Protein AF-0000000082219928 (afdb_homodimer)

InterPro domains:
  IPR004360 Glyoxalase/fosfomycin resistance/dioxygenase domain [PF00903] (39-156)
  IPR037523 Vicinal oxygen chelate (VOC), core domain [PS51819] (38-159)

pLDDT: mean 84.13, std 24.2, range [25.59, 98.88]

Sequence (338 aa):
MTTNILGSWGHMKDAILSGSRRFVQAKNKRPNPLNIVSLNHVSLNCHSVEESKSFYEKVLGFIPVHRPGSLTSEGAWLSGFGIGIHLLCSSEDECARKTTIDPKDKHISFQCNNMIQMEKTLKKMDVSYLKTSIADGEIQVDQVFFHDPDGFMIEICSCGKLPVIPLVGMTTNILGSWGHMKDAILSGSRRFVQAKNKRPNPLNIVSLNHVSLNCHSVEESKSFYEKVLGFIPVHRPGSLTSEGAWLSGFGIGIHLLCSSEDECARKTTIDPKDKHISFQCNNMIQMEKTLKKMDVSYLKTSIADGEIQVDQVFFHDPDGFMIEICSCGKLPVIPLVG

Structure (mmCIF, N/CA/C/O backbone):
data_AF-0000000082219928-model_v1
#
loop_
_entity.id
_entity.type
_entity.pdbx_description
1 polymer 'Vicinal oxygen chelate (VOC) domain'
#
loop_
_atom_site.group_PDB
_atom_site.id
_atom_site.type_symbol
_atom_site.label_atom_id
_atom_site.label_alt_id
_atom_site.label_comp_id
_atom_site.label_asym_id
_atom_site.label_entity_id
_atom_site.label_seq_id
_atom_site.pdbx_PDB_ins_code
_atom_site.Cartn_x
_atom_site.Cartn_y
_atom_site.Cartn_z
_atom_site.occupancy
_atom_site.B_iso_or_equiv
_atom_site.auth_seq_id
_atom_site.auth_comp_id
_atom_site.auth_asym_id
_atom_site.auth_atom_id
_atom_site.pdbx_PDB_model_num
ATOM 1 N N . MET A 1 1 ? 1.708 12.93 59.469 1 28.94 1 MET A N 1
ATOM 2 C CA . MET A 1 1 ? 0.63 12.375 58.656 1 28.94 1 MET A CA 1
ATOM 3 C C . MET A 1 1 ? 1.052 12.258 57.188 1 28.94 1 MET A C 1
ATOM 5 O O . MET A 1 1 ? 1.067 13.258 56.469 1 28.94 1 MET A O 1
ATOM 9 N N . THR A 1 2 ? 2.061 11.391 56.812 1 31.97 2 THR A N 1
ATOM 10 C CA . THR A 1 2 ? 2.834 11.156 55.594 1 31.97 2 THR A CA 1
ATOM 11 C C . THR A 1 2 ? 1.979 10.461 54.531 1 31.97 2 THR A C 1
ATOM 13 O O . THR A 1 2 ? 1.567 9.312 54.719 1 31.97 2 THR A O 1
ATOM 16 N N . THR A 1 3 ? 1.082 11.258 53.812 1 31.75 3 THR A N 1
ATOM 17 C CA . THR A 1 3 ? 0.141 10.805 52.781 1 31.75 3 THR A CA 1
ATOM 18 C C . THR A 1 3 ? 0.875 10.117 51.656 1 31.75 3 THR A C 1
ATOM 20 O O . THR A 1 3 ? 1.888 10.617 51.156 1 31.75 3 THR A O 1
ATOM 23 N N . ASN A 1 4 ? 0.772 8.781 51.531 1 29.84 4 ASN A N 1
ATOM 24 C CA . ASN A 1 4 ? 1.272 7.773 50.625 1 29.84 4 ASN A CA 1
ATOM 25 C C . ASN A 1 4 ? 0.822 8.055 49.188 1 29.84 4 ASN A C 1
ATOM 27 O O . ASN A 1 4 ? -0.361 7.926 48.875 1 29.84 4 ASN A O 1
ATOM 31 N N . ILE A 1 5 ? 1.416 8.977 48.406 1 29.45 5 ILE A N 1
ATOM 32 C CA . ILE A 1 5 ? 1.191 9.391 47.031 1 29.45 5 ILE A CA 1
ATOM 33 C C . ILE A 1 5 ? 1.487 8.227 46.094 1 29.45 5 ILE A C 1
ATOM 35 O O . ILE A 1 5 ? 1.464 8.383 44.875 1 29.45 5 ILE A O 1
ATOM 39 N N . LEU A 1 6 ? 1.814 6.984 46.656 1 31.05 6 LEU A N 1
ATOM 40 C CA . LEU A 1 6 ? 2.32 5.988 45.719 1 31.05 6 LEU A CA 1
ATOM 41 C C . LEU A 1 6 ? 1.203 5.477 44.812 1 31.05 6 LEU A C 1
ATOM 43 O O . LEU A 1 6 ? 1.43 4.602 43.969 1 31.05 6 LEU A O 1
ATOM 47 N N . GLY A 1 7 ? -0.091 5.812 45.062 1 29.19 7 GLY A N 1
ATOM 48 C CA . GLY A 1 7 ? -1.119 5.027 44.375 1 29.19 7 GLY A CA 1
ATOM 49 C C . GLY A 1 7 ? -1.219 5.309 42.906 1 29.19 7 GLY A C 1
ATOM 50 O O . GLY A 1 7 ? -1.939 4.613 42.188 1 29.19 7 GLY A O 1
ATOM 51 N N . SER A 1 8 ? -0.808 6.488 42.312 1 29.3 8 SER A N 1
ATOM 52 C CA . SER A 1 8 ? -1.395 6.902 41.031 1 29.3 8 SER A CA 1
ATOM 53 C C . SER A 1 8 ? -0.639 6.297 39.844 1 29.3 8 SER A C 1
ATOM 55 O O . SER A 1 8 ? -0.932 6.609 38.688 1 29.3 8 SER A O 1
ATOM 57 N N . TRP A 1 9 ? 0.47 5.504 40.094 1 29.73 9 TRP A N 1
ATOM 58 C CA . TRP A 1 9 ? 1.248 5.184 38.906 1 29.73 9 TRP A CA 1
ATOM 59 C C . TRP A 1 9 ? 0.587 4.062 38.094 1 29.73 9 TRP A C 1
ATOM 61 O O . TRP A 1 9 ? 1.071 3.684 37.031 1 29.73 9 TRP A O 1
ATOM 71 N N . GLY A 1 10 ? -0.357 3.287 38.719 1 30.19 10 GLY A N 1
ATOM 72 C CA . GLY A 1 10 ? -0.821 2.072 38.062 1 30.19 10 GLY A CA 1
ATOM 73 C C . GLY A 1 10 ? -1.573 2.34 36.781 1 30.19 10 GLY A C 1
ATOM 74 O O . GLY A 1 10 ? -1.684 1.459 35.906 1 30.19 10 GLY A O 1
ATOM 75 N N . HIS A 1 11 ? -2.309 3.453 36.594 1 31.88 11 HIS A N 1
ATOM 76 C CA . HIS A 1 11 ? -3.303 3.535 35.531 1 31.88 11 HIS A CA 1
ATOM 77 C C . HIS A 1 11 ? -2.652 3.879 34.188 1 31.88 11 HIS A C 1
ATOM 79 O O . HIS A 1 11 ? -3.311 3.846 33.156 1 31.88 11 HIS A O 1
ATOM 85 N N . MET A 1 12 ? -1.355 4.254 34.156 1 25.59 12 MET A N 1
ATOM 86 C CA . MET A 1 12 ? -0.902 4.73 32.844 1 25.59 12 MET A CA 1
ATOM 87 C C . MET A 1 12 ? -0.526 3.566 31.953 1 25.59 12 MET A C 1
ATOM 89 O O . MET A 1 12 ? -0.119 3.773 30.797 1 25.59 12 MET A O 1
ATOM 93 N N . LYS A 1 13 ? -0.274 2.365 32.469 1 29.8 13 LYS A N 1
ATOM 94 C CA . LYS A 1 13 ? 0.171 1.346 31.531 1 29.8 13 LYS A CA 1
ATOM 95 C C . LYS A 1 13 ? -0.913 1.042 30.5 1 29.8 13 LYS A C 1
ATOM 97 O O . LYS A 1 13 ? -0.622 0.53 29.406 1 29.8 13 LYS A O 1
ATOM 102 N N . ASP A 1 14 ? -2.17 1.042 30.906 1 29.19 14 ASP A N 1
ATOM 103 C CA . ASP A 1 14 ? -3.191 0.53 30 1 29.19 14 ASP A CA 1
ATOM 104 C C . ASP A 1 14 ? -3.438 1.501 28.844 1 29.19 14 ASP A C 1
ATOM 106 O O . ASP A 1 14 ? -4.098 1.153 27.875 1 29.19 14 ASP A O 1
ATOM 110 N N . ALA A 1 15 ? -3.039 2.83 28.969 1 29.59 15 ALA A N 1
ATOM 111 C CA . ALA A 1 15 ? -3.414 3.752 27.906 1 29.59 15 ALA A CA 1
ATOM 112 C C . ALA A 1 15 ? -2.535 3.547 26.672 1 29.59 15 ALA A C 1
ATOM 114 O O . ALA A 1 15 ? -2.895 3.965 25.562 1 29.59 15 ALA A O 1
ATOM 115 N N . ILE A 1 16 ? -1.345 3.066 26.828 1 33.03 16 ILE A N 1
ATOM 116 C CA . ILE A 1 16 ? -0.47 3.141 25.672 1 33.03 16 ILE A CA 1
ATOM 117 C C . ILE A 1 16 ? -0.945 2.152 24.609 1 33.03 16 ILE A C 1
ATOM 119 O O . ILE A 1 16 ? -0.811 2.41 23.406 1 33.03 16 ILE A O 1
ATOM 123 N N . LEU A 1 17 ? -1.444 0.993 24.969 1 32.66 17 LEU A N 1
ATOM 124 C CA . LEU A 1 17 ? -1.805 0.006 23.953 1 32.66 17 LEU A CA 1
ATOM 125 C C . LEU A 1 17 ? -3.098 0.4 23.25 1 32.66 17 LEU A C 1
ATOM 127 O O . LEU A 1 17 ? -3.688 -0.408 22.516 1 32.66 17 LEU A O 1
ATOM 131 N N . SER A 1 18 ? -3.723 1.505 23.656 1 32.62 18 SER A N 1
ATOM 132 C CA . SER A 1 18 ? -5.09 1.775 23.219 1 32.62 18 SER A CA 1
ATOM 133 C C . SER A 1 18 ? -5.141 2.135 21.734 1 32.62 18 SER A C 1
ATOM 135 O O . SER A 1 18 ? -6.223 2.324 21.172 1 32.62 18 SER A O 1
ATOM 137 N N . GLY A 1 19 ? -4.055 2.537 21.203 1 35.31 19 GLY A N 1
ATOM 138 C CA . GLY A 1 19 ? -4.25 3.033 19.844 1 35.31 19 GLY A CA 1
ATOM 139 C C . GLY A 1 19 ? -4.574 1.937 18.844 1 35.31 19 GLY A C 1
ATOM 140 O O . GLY A 1 19 ? -4.406 2.119 17.641 1 35.31 19 GLY A O 1
ATOM 141 N N . SER A 1 20 ? -4.574 0.729 19.25 1 35.38 20 SER A N 1
ATOM 142 C CA . SER A 1 20 ? -4.898 -0.312 18.281 1 35.38 20 SER A CA 1
ATOM 143 C C . SER A 1 20 ? -6.273 -0.086 17.656 1 35.38 20 SER A C 1
ATOM 145 O O . SER A 1 20 ? -7.199 0.366 18.344 1 35.38 20 SER A O 1
ATOM 147 N N . ARG A 1 21 ? -6.336 0.219 16.391 1 37.25 21 ARG A N 1
ATOM 148 C CA . ARG A 1 21 ? -7.633 0.182 15.711 1 37.25 21 ARG A CA 1
ATOM 149 C C . ARG A 1 21 ? -8.484 -0.969 16.234 1 37.25 21 ARG A C 1
ATOM 151 O O . ARG A 1 21 ? -8.086 -2.131 16.156 1 37.25 21 ARG A O 1
ATOM 158 N N . ARG A 1 22 ? -9.281 -0.677 17.297 1 38.53 22 ARG A N 1
ATOM 159 C CA . ARG A 1 22 ? -10.25 -1.66 17.781 1 38.53 22 ARG A CA 1
ATOM 160 C C . ARG A 1 22 ? -11.133 -2.152 16.641 1 38.53 22 ARG A C 1
ATOM 162 O O . ARG A 1 22 ? -11.961 -1.399 16.125 1 38.53 22 ARG A O 1
ATOM 169 N N . PHE A 1 23 ? -10.523 -3.141 15.891 1 39.19 23 PHE A N 1
ATOM 170 C CA . PHE A 1 23 ? -11.414 -3.828 14.961 1 39.19 23 PHE A CA 1
ATOM 171 C C . PHE A 1 23 ? -12.57 -4.488 15.695 1 39.19 23 PHE A C 1
ATOM 173 O O . PHE A 1 23 ? -12.359 -5.184 16.688 1 39.19 23 PHE A O 1
ATOM 180 N N . VAL A 1 24 ? -13.609 -3.926 15.797 1 38.91 24 VAL A N 1
ATOM 181 C CA . VAL A 1 24 ? -14.758 -4.695 16.266 1 38.91 24 VAL A CA 1
ATOM 182 C C . VAL A 1 24 ? -14.836 -6.02 15.508 1 38.91 24 VAL A C 1
ATOM 184 O O . VAL A 1 24 ? -14.945 -6.039 14.281 1 38.91 24 VAL A O 1
ATOM 187 N N . GLN A 1 25 ? -14.172 -6.996 16.094 1 39.69 25 GLN A N 1
ATOM 188 C CA . GLN A 1 25 ? -14.242 -8.328 15.508 1 39.69 25 GLN A CA 1
ATOM 189 C C . GLN A 1 25 ? -15.688 -8.758 15.273 1 39.69 25 GLN A C 1
ATOM 191 O O . GLN A 1 25 ? -16.453 -8.945 16.219 1 39.69 25 GLN A O 1
ATOM 196 N N . ALA A 1 26 ? -16.406 -8.422 14.391 1 40.22 26 ALA A N 1
ATOM 197 C CA . ALA A 1 26 ? -17.656 -9.117 14.125 1 40.22 26 ALA A CA 1
ATOM 198 C C . ALA A 1 26 ? -17.469 -10.625 14.141 1 40.22 26 ALA A C 1
ATOM 200 O O . ALA A 1 26 ? -16.469 -11.133 13.617 1 40.22 26 ALA A O 1
ATOM 201 N N . LYS A 1 27 ? -18.109 -11.359 14.984 1 42.56 27 LYS A N 1
ATOM 202 C CA . LYS A 1 27 ? -18.188 -12.805 15.148 1 42.56 27 LYS A CA 1
ATOM 203 C C . LYS A 1 27 ? -18.25 -13.508 13.797 1 42.56 27 LYS A C 1
ATOM 205 O O . LYS A 1 27 ? -18.234 -14.742 13.727 1 42.56 27 LYS A O 1
ATOM 210 N N . ASN A 1 28 ? -18.938 -13.055 12.734 1 47.88 28 ASN A N 1
ATOM 211 C CA . ASN A 1 28 ? -19.156 -13.828 11.516 1 47.88 28 ASN A CA 1
ATOM 212 C C . ASN A 1 28 ? -17.938 -13.82 10.617 1 47.88 28 ASN A C 1
ATOM 214 O O . ASN A 1 28 ? -17.312 -12.773 10.43 1 47.88 28 ASN A O 1
ATOM 218 N N . LYS A 1 29 ? -17.297 -14.961 10.32 1 59.91 29 LYS A N 1
ATOM 219 C CA . LYS A 1 29 ? -16.109 -15.234 9.523 1 59.91 29 LYS A CA 1
ATOM 220 C C . LYS A 1 29 ? -16.125 -14.414 8.234 1 59.91 29 LYS A C 1
ATOM 222 O O . LYS A 1 29 ? -17 -14.586 7.391 1 59.91 29 LYS A O 1
ATOM 227 N N . ARG A 1 30 ? -15.5 -13.266 8.062 1 76.88 30 ARG A N 1
ATOM 228 C CA . ARG A 1 30 ? -15.375 -12.445 6.867 1 76.88 30 ARG A CA 1
ATOM 229 C C . ARG A 1 30 ? -14.859 -13.258 5.684 1 76.88 30 ARG A C 1
ATOM 231 O O . ARG A 1 30 ? -13.938 -14.055 5.836 1 76.88 30 ARG A O 1
ATOM 238 N N . PRO A 1 31 ? -15.711 -13.133 4.566 1 88.25 31 PRO A N 1
ATOM 239 C CA . PRO A 1 31 ? -15.203 -13.875 3.412 1 88.25 31 PRO A CA 1
ATOM 240 C C . PRO A 1 31 ? -13.758 -13.516 3.07 1 88.25 31 PRO A C 1
ATOM 242 O O . PRO A 1 31 ? -13.359 -12.352 3.193 1 88.25 31 PRO A O 1
ATOM 245 N N . ASN A 1 32 ? -13 -14.508 2.871 1 95.5 32 ASN A N 1
ATOM 246 C CA . ASN A 1 32 ? -11.617 -14.414 2.414 1 95.5 32 ASN A CA 1
ATOM 247 C C . ASN A 1 32 ? -11.336 -15.375 1.266 1 95.5 32 ASN A C 1
ATOM 249 O O . ASN A 1 32 ? -10.656 -16.391 1.449 1 95.5 32 ASN A O 1
ATOM 253 N N . PRO A 1 33 ? -11.875 -14.969 0.095 1 95.81 33 PRO A N 1
ATOM 254 C CA . PRO A 1 33 ? -11.891 -15.93 -1.013 1 95.81 33 PRO A CA 1
ATOM 255 C C . PRO A 1 33 ? -10.484 -16.391 -1.406 1 95.81 33 PRO A C 1
ATOM 257 O O . PRO A 1 33 ? -10.297 -17.547 -1.789 1 95.81 33 PRO A O 1
ATOM 260 N N . LEU A 1 34 ? -9.5 -15.555 -1.312 1 97.81 34 LEU A N 1
ATOM 261 C CA . LEU A 1 34 ? -8.18 -15.875 -1.836 1 97.81 34 LEU A CA 1
ATOM 262 C C . LEU A 1 34 ? -7.23 -16.266 -0.71 1 97.81 34 LEU A C 1
ATOM 264 O O . LEU A 1 34 ? -6.023 -16.391 -0.925 1 97.81 34 LEU A O 1
ATOM 268 N N . ASN A 1 35 ? -7.703 -16.438 0.472 1 96.62 35 ASN A N 1
ATOM 269 C CA . ASN A 1 35 ? -6.902 -16.859 1.619 1 96.62 35 ASN A CA 1
ATOM 270 C C . ASN A 1 35 ? -5.742 -15.898 1.865 1 96.62 35 ASN A C 1
ATOM 272 O O . ASN A 1 35 ? -4.605 -16.328 2.064 1 96.62 35 ASN A O 1
ATOM 276 N N . ILE A 1 36 ? -6.082 -14.617 1.825 1 97.62 36 ILE A N 1
ATOM 277 C CA . ILE A 1 36 ? -5.09 -13.578 2.064 1 97.62 36 ILE A CA 1
ATOM 278 C C . ILE A 1 36 ? -4.773 -13.5 3.557 1 97.62 36 ILE A C 1
ATOM 280 O O . ILE A 1 36 ? -5.676 -13.539 4.395 1 97.62 36 ILE A O 1
ATOM 284 N N . VAL A 1 37 ? -3.482 -13.43 3.867 1 96.88 37 VAL A N 1
ATOM 285 C CA . VAL A 1 37 ? -3.047 -13.352 5.258 1 96.88 37 VAL A CA 1
ATOM 286 C C . VAL A 1 37 ? -2.871 -11.891 5.664 1 96.88 37 VAL A C 1
ATOM 288 O O . VAL A 1 37 ? -3.432 -11.445 6.668 1 96.88 37 VAL A O 1
ATOM 291 N N . SER A 1 38 ? -2.094 -11.109 4.914 1 96.81 38 SER A N 1
ATOM 292 C CA . SER A 1 38 ? -1.791 -9.719 5.215 1 96.81 38 SER A CA 1
ATOM 293 C C . SER A 1 38 ? -1.165 -9.016 4.012 1 96.81 38 SER A C 1
ATOM 295 O O . SER A 1 38 ? -0.753 -9.672 3.051 1 96.81 38 SER A O 1
ATOM 297 N N . LEU A 1 39 ? -1.173 -7.715 4.098 1 97.56 39 LEU A N 1
ATOM 298 C CA . LEU A 1 39 ? -0.378 -6.941 3.148 1 97.56 39 LEU A CA 1
ATOM 299 C C . LEU A 1 39 ? 1.108 -7.234 3.318 1 97.56 39 LEU A C 1
ATOM 301 O O . LEU A 1 39 ? 1.604 -7.316 4.445 1 97.56 39 LEU A O 1
ATOM 305 N N . ASN A 1 40 ? 1.773 -7.414 2.236 1 98 40 ASN A N 1
ATOM 306 C CA . ASN A 1 40 ? 3.209 -7.66 2.322 1 98 40 ASN A CA 1
ATOM 307 C C . ASN A 1 40 ? 4.012 -6.434 1.891 1 98 40 ASN A C 1
ATOM 309 O O . ASN A 1 40 ? 4.891 -5.973 2.623 1 98 40 ASN A O 1
ATOM 313 N N . HIS A 1 41 ? 3.77 -5.949 0.655 1 98.56 41 HIS A N 1
ATOM 314 C CA . HIS A 1 41 ? 4.551 -4.805 0.203 1 98.56 41 HIS A CA 1
ATOM 315 C C . HIS A 1 41 ? 3.793 -4.004 -0.852 1 98.56 41 HIS A C 1
ATOM 317 O O . HIS A 1 41 ? 2.793 -4.477 -1.396 1 98.56 41 HIS A O 1
ATOM 323 N N . VAL A 1 42 ? 4.242 -2.785 -1.028 1 98.56 42 VAL A N 1
ATOM 324 C CA . VAL A 1 42 ? 3.891 -1.942 -2.166 1 98.56 42 VAL A CA 1
ATOM 325 C C . VAL A 1 42 ? 5.098 -1.786 -3.088 1 98.56 42 VAL A C 1
ATOM 327 O O . VAL A 1 42 ? 6.203 -1.491 -2.627 1 98.56 42 VAL A O 1
ATOM 330 N N . SER A 1 43 ? 4.84 -2.02 -4.367 1 98.19 43 SER A N 1
ATOM 331 C CA . SER A 1 43 ? 5.891 -1.85 -5.367 1 98.19 43 SER A CA 1
ATOM 332 C C . SER A 1 43 ? 5.707 -0.552 -6.148 1 98.19 43 SER A C 1
ATOM 334 O O . SER A 1 43 ? 4.609 -0.263 -6.633 1 98.19 43 SER A O 1
ATOM 336 N N . LEU A 1 44 ? 6.777 0.18 -6.25 1 97.12 44 LEU A N 1
ATOM 337 C CA . LEU A 1 44 ? 6.781 1.462 -6.945 1 97.12 44 LEU A CA 1
ATOM 338 C C . LEU A 1 44 ? 7.879 1.502 -8 1 97.12 44 LEU A C 1
ATOM 340 O O . LEU A 1 44 ? 8.953 0.93 -7.812 1 97.12 44 LEU A O 1
ATOM 344 N N . ASN A 1 45 ? 7.559 2.199 -9.047 1 95.69 45 ASN A N 1
ATOM 345 C CA . ASN A 1 45 ? 8.594 2.457 -10.039 1 95.69 45 ASN A CA 1
ATOM 346 C C . ASN A 1 45 ? 9.328 3.766 -9.758 1 95.69 45 ASN A C 1
ATOM 348 O O . ASN A 1 45 ? 8.727 4.727 -9.281 1 95.69 45 ASN A O 1
ATOM 352 N N . CYS A 1 46 ? 10.57 3.762 -10.055 1 95.56 46 CYS A N 1
ATOM 353 C CA . CYS A 1 46 ? 11.359 4.969 -9.852 1 95.56 46 CYS A CA 1
ATOM 354 C C . CYS A 1 46 ? 12.391 5.137 -10.961 1 95.56 46 CYS A C 1
ATOM 356 O O . CYS A 1 46 ? 12.75 4.168 -11.633 1 95.56 46 CYS A O 1
ATOM 358 N N . HIS A 1 47 ? 12.82 6.363 -11.109 1 94.38 47 HIS A N 1
ATOM 359 C CA . HIS A 1 47 ? 13.844 6.672 -12.102 1 94.38 47 HIS A CA 1
ATOM 360 C C . HIS A 1 47 ? 15.242 6.414 -11.547 1 94.38 47 HIS A C 1
ATOM 362 O O . HIS A 1 47 ? 16.094 5.883 -12.25 1 94.38 47 HIS A O 1
ATOM 368 N N . SER A 1 48 ? 15.484 6.828 -10.414 1 95.69 48 SER A N 1
ATOM 369 C CA . SER A 1 48 ? 16.734 6.598 -9.703 1 95.69 48 SER A CA 1
ATOM 370 C C . SER A 1 48 ? 16.5 5.82 -8.406 1 95.69 48 SER A C 1
ATOM 372 O O . SER A 1 48 ? 15.938 6.352 -7.453 1 95.69 48 SER A O 1
ATOM 374 N N . VAL A 1 49 ? 17 4.594 -8.391 1 97.38 49 VAL A N 1
ATOM 375 C CA . VAL A 1 49 ? 16.844 3.744 -7.219 1 97.38 49 VAL A CA 1
ATOM 376 C C . VAL A 1 49 ? 17.531 4.387 -6.02 1 97.38 49 VAL A C 1
ATOM 378 O O . VAL A 1 49 ? 16.984 4.41 -4.918 1 97.38 49 VAL A O 1
ATOM 381 N N . GLU A 1 50 ? 18.688 4.918 -6.242 1 97.75 50 GLU A N 1
ATOM 382 C CA . GLU A 1 50 ? 19.438 5.535 -5.156 1 97.75 50 GLU A CA 1
ATOM 383 C C . GLU A 1 50 ? 18.688 6.715 -4.555 1 97.75 50 GLU A C 1
ATOM 385 O O . GLU A 1 50 ? 18.578 6.832 -3.33 1 97.75 50 GLU A O 1
ATOM 390 N N . GLU A 1 51 ? 18.156 7.594 -5.375 1 97.38 51 GLU A N 1
ATOM 391 C CA . GLU A 1 51 ? 17.422 8.758 -4.898 1 97.38 51 GLU A CA 1
ATOM 392 C C . GLU A 1 51 ? 16.172 8.344 -4.125 1 97.38 51 GLU A C 1
ATOM 394 O O . GLU A 1 51 ? 15.914 8.867 -3.043 1 97.38 51 GLU A O 1
ATOM 399 N N . SER A 1 52 ? 15.461 7.434 -4.688 1 98.06 52 SER A N 1
ATOM 400 C CA . SER A 1 52 ? 14.242 6.98 -4.027 1 98.06 52 SER A CA 1
ATOM 401 C C . SER A 1 52 ? 14.555 6.23 -2.738 1 98.06 52 SER A C 1
ATOM 403 O O . SER A 1 52 ? 13.898 6.438 -1.716 1 98.06 52 SER A O 1
ATOM 405 N N . LYS A 1 53 ? 15.516 5.371 -2.834 1 98.38 53 LYS A N 1
ATOM 406 C CA . LYS A 1 53 ? 15.938 4.664 -1.63 1 98.38 53 LYS A CA 1
ATOM 407 C C . LYS A 1 53 ? 16.297 5.645 -0.516 1 98.38 53 LYS A C 1
ATOM 409 O O . LYS A 1 53 ? 15.891 5.465 0.631 1 98.38 53 LYS A O 1
ATOM 414 N N . SER A 1 54 ? 17.078 6.641 -0.837 1 98.12 54 SER A N 1
ATOM 415 C CA . SER A 1 54 ? 17.484 7.648 0.134 1 98.12 54 SER A CA 1
ATOM 416 C C . SER A 1 54 ? 16.266 8.352 0.741 1 98.12 54 SER A C 1
ATOM 418 O O . SER A 1 54 ? 16.219 8.57 1.953 1 98.12 54 SER A O 1
ATOM 420 N N . PHE A 1 55 ? 15.344 8.664 -0.033 1 98.44 55 PHE A N 1
ATOM 421 C CA . PHE A 1 55 ? 14.133 9.328 0.435 1 98.44 55 PHE A CA 1
ATOM 422 C C . PHE A 1 55 ? 13.375 8.445 1.421 1 98.44 55 PHE A C 1
ATOM 424 O O . PHE A 1 55 ? 13.039 8.883 2.523 1 98.44 55 PHE A O 1
ATOM 431 N N . TYR A 1 56 ? 13.102 7.281 1.05 1 98.5 56 TYR A N 1
ATOM 432 C CA . TYR A 1 56 ? 12.305 6.395 1.888 1 98.5 56 TYR A CA 1
ATOM 433 C C . TYR A 1 56 ? 13.047 6.039 3.17 1 98.5 56 TYR A C 1
ATOM 435 O O . TYR A 1 56 ? 12.43 5.812 4.211 1 98.5 56 TYR A O 1
ATOM 443 N N . GLU A 1 57 ? 14.344 6.02 3.078 1 97.69 57 GLU A N 1
ATOM 444 C CA . GLU A 1 57 ? 15.141 5.762 4.273 1 97.69 57 GLU A CA 1
ATOM 445 C C . GLU A 1 57 ? 15.219 6.996 5.16 1 97.69 57 GLU A C 1
ATOM 447 O O . GLU A 1 57 ? 14.867 6.945 6.34 1 97.69 57 GLU A O 1
ATOM 452 N N . LYS A 1 58 ? 15.555 8.086 4.602 1 97.31 58 LYS A N 1
ATOM 453 C CA . LYS A 1 58 ? 15.922 9.25 5.398 1 97.31 58 LYS A CA 1
ATOM 454 C C . LYS A 1 58 ? 14.695 10.078 5.762 1 97.31 58 LYS A C 1
ATOM 456 O O . LYS A 1 58 ? 14.656 10.711 6.82 1 97.31 58 LYS A O 1
ATOM 461 N N . VAL A 1 59 ? 13.75 10.125 4.895 1 98.06 59 VAL A N 1
ATOM 462 C CA . VAL A 1 59 ? 12.578 10.953 5.156 1 98.06 59 VAL A CA 1
ATOM 463 C C . VAL A 1 59 ? 11.516 10.125 5.871 1 98.06 59 VAL A C 1
ATOM 465 O O . VAL A 1 59 ? 10.969 10.555 6.891 1 98.06 59 VAL A O 1
ATOM 468 N N . LEU A 1 60 ? 11.281 8.945 5.43 1 98 60 LEU A N 1
ATOM 469 C CA . LEU A 1 60 ? 10.164 8.18 5.973 1 98 60 LEU A CA 1
ATOM 470 C C . LEU A 1 60 ? 10.641 7.211 7.051 1 98 60 LEU A C 1
ATOM 472 O O . LEU A 1 60 ? 9.844 6.734 7.863 1 98 60 LEU A O 1
ATOM 476 N N . GLY A 1 61 ? 11.906 6.816 7 1 97.12 61 GLY A N 1
ATOM 477 C CA . GLY A 1 61 ? 12.438 6 8.078 1 97.12 61 GLY A CA 1
ATOM 478 C C . GLY A 1 61 ? 12.398 4.516 7.781 1 97.12 61 GLY A C 1
ATOM 479 O O . GLY A 1 61 ? 12.523 3.689 8.688 1 97.12 61 GLY A O 1
ATOM 480 N N . PHE A 1 62 ? 12.281 4.121 6.535 1 97.88 62 PHE A N 1
ATOM 481 C CA . PHE A 1 62 ? 12.367 2.711 6.168 1 97.88 62 PHE A CA 1
ATOM 482 C C . PHE A 1 62 ? 13.812 2.23 6.211 1 97.88 62 PHE A C 1
ATOM 484 O O . PHE A 1 62 ? 14.742 3.035 6.129 1 97.88 62 PHE A O 1
ATOM 491 N N . ILE A 1 63 ? 13.93 0.873 6.277 1 97.25 63 ILE A N 1
ATOM 492 C CA . ILE A 1 63 ? 15.266 0.303 6.332 1 97.25 63 ILE A CA 1
ATOM 493 C C . ILE A 1 63 ? 15.508 -0.575 5.105 1 97.25 63 ILE A C 1
ATOM 495 O O . ILE A 1 63 ? 14.656 -1.397 4.75 1 97.25 63 ILE A O 1
ATOM 499 N N . PRO A 1 64 ? 16.688 -0.348 4.461 1 97.88 64 PRO A N 1
ATOM 500 C CA . PRO A 1 64 ? 17 -1.258 3.355 1 97.88 64 PRO A CA 1
ATOM 501 C C . PRO A 1 64 ? 17.125 -2.713 3.805 1 97.88 64 PRO A C 1
ATOM 503 O O . PRO A 1 64 ? 17.625 -2.986 4.895 1 97.88 64 PRO A O 1
ATOM 506 N N . VAL A 1 65 ? 16.656 -3.623 2.969 1 98.06 65 VAL A N 1
ATOM 507 C CA . VAL A 1 65 ? 16.719 -5.043 3.293 1 98.06 65 VAL A CA 1
ATOM 508 C C . VAL A 1 65 ? 17.219 -5.832 2.082 1 98.06 65 VAL A C 1
ATOM 510 O O . VAL A 1 65 ? 17.25 -5.309 0.966 1 98.06 65 VAL A O 1
ATOM 513 N N . HIS A 1 66 ? 17.531 -7.055 2.299 1 97.38 66 HIS A N 1
ATOM 514 C CA . HIS A 1 66 ? 18.062 -7.953 1.278 1 97.38 66 HIS A CA 1
ATOM 515 C C . HIS A 1 66 ? 16.984 -8.305 0.248 1 97.38 66 HIS A C 1
ATOM 517 O O . HIS A 1 66 ? 15.836 -8.562 0.604 1 97.38 66 HIS A O 1
ATOM 523 N N . ARG A 1 67 ? 17.375 -8.289 -0.991 1 96.81 67 ARG A N 1
ATOM 524 C CA . ARG A 1 67 ? 16.531 -8.75 -2.088 1 96.81 67 ARG A CA 1
ATOM 525 C C . ARG A 1 67 ? 16.859 -10.195 -2.463 1 96.81 67 ARG A C 1
ATOM 527 O O . ARG A 1 67 ? 18.016 -10.625 -2.361 1 96.81 67 ARG A O 1
ATOM 534 N N . PRO A 1 68 ? 15.867 -10.891 -2.912 1 97.44 68 PRO A N 1
ATOM 535 C CA . PRO A 1 68 ? 16.156 -12.242 -3.4 1 97.44 68 PRO A CA 1
ATOM 536 C C . PRO A 1 68 ? 17.219 -12.258 -4.496 1 97.44 68 PRO A C 1
ATOM 538 O O . PRO A 1 68 ? 17.203 -11.406 -5.387 1 97.44 68 PRO A O 1
ATOM 541 N N . GLY A 1 69 ? 18.047 -13.266 -4.492 1 96.19 69 GLY A N 1
ATOM 542 C CA . GLY A 1 69 ? 19.188 -13.352 -5.391 1 96.19 69 GLY A CA 1
ATOM 543 C C . GLY A 1 69 ? 18.781 -13.539 -6.844 1 96.19 69 GLY A C 1
ATOM 544 O O . GLY A 1 69 ? 19.547 -13.211 -7.75 1 96.19 69 GLY A O 1
ATOM 545 N N . SER A 1 70 ? 17.672 -14.031 -7.133 1 96.69 70 SER A N 1
ATOM 546 C CA . SER A 1 70 ? 17.234 -14.312 -8.5 1 96.69 70 SER A CA 1
ATOM 547 C C . SER A 1 70 ? 16.844 -13.031 -9.227 1 96.69 70 SER A C 1
ATOM 549 O O . SER A 1 70 ? 16.688 -13.031 -10.445 1 96.69 70 SER A O 1
ATOM 551 N N . LEU A 1 71 ? 16.594 -11.984 -8.477 1 96.19 71 LEU A N 1
ATOM 552 C CA . LEU A 1 71 ? 16.234 -10.719 -9.102 1 96.19 71 LEU A CA 1
ATOM 553 C C . LEU A 1 71 ? 17.469 -10.008 -9.641 1 96.19 71 LEU A C 1
ATOM 555 O O . LEU A 1 71 ? 18.375 -9.672 -8.875 1 96.19 71 LEU A O 1
ATOM 559 N N . THR A 1 72 ? 17.406 -9.695 -10.875 1 93.19 72 THR A N 1
ATOM 560 C CA . THR A 1 72 ? 18.609 -9.141 -11.5 1 93.19 72 THR A CA 1
ATOM 561 C C . THR A 1 72 ? 18.375 -7.691 -11.922 1 93.19 72 THR A C 1
ATOM 563 O O . THR A 1 72 ? 19.328 -6.969 -12.211 1 93.19 72 THR A O 1
ATOM 566 N N . SER A 1 73 ? 17.188 -7.297 -11.953 1 93.19 73 SER A N 1
ATOM 567 C CA . SER A 1 73 ? 16.891 -5.918 -12.32 1 93.19 73 SER A CA 1
ATOM 568 C C . SER A 1 73 ? 17.328 -4.949 -11.234 1 93.19 73 SER A C 1
ATOM 570 O O . SER A 1 73 ? 17.422 -5.32 -10.062 1 93.19 73 SER A O 1
ATOM 572 N N . GLU A 1 74 ? 17.641 -3.771 -11.648 1 95.75 74 GLU A N 1
ATOM 573 C CA . GLU A 1 74 ? 17.984 -2.738 -10.68 1 95.75 74 GLU A CA 1
ATOM 574 C C . GLU A 1 74 ? 16.781 -2.379 -9.805 1 95.75 74 GLU A C 1
ATOM 576 O O . GLU A 1 74 ? 15.688 -2.143 -10.312 1 95.75 74 GLU A O 1
ATOM 581 N N . GLY A 1 75 ? 17.031 -2.314 -8.508 1 97.81 75 GLY A N 1
ATOM 582 C CA . GLY A 1 75 ? 15.992 -2.004 -7.539 1 97.81 75 GLY A CA 1
ATOM 583 C C . GLY A 1 75 ? 16.484 -2.047 -6.105 1 97.81 75 GLY A C 1
ATOM 584 O O . GLY A 1 75 ? 17.672 -2.199 -5.855 1 97.81 75 GLY A O 1
ATOM 585 N N . ALA A 1 76 ? 15.578 -1.844 -5.176 1 98.38 76 ALA A N 1
ATOM 586 C CA . ALA A 1 76 ? 15.828 -1.906 -3.738 1 98.38 76 ALA A CA 1
ATOM 587 C C . ALA A 1 76 ? 14.57 -2.318 -2.977 1 98.38 76 ALA A C 1
ATOM 589 O O . ALA A 1 76 ? 13.461 -1.954 -3.361 1 98.38 76 ALA A O 1
ATOM 590 N N . TRP A 1 77 ? 14.805 -3.123 -1.959 1 98.69 77 TRP A N 1
ATOM 591 C CA . TRP A 1 77 ? 13.742 -3.455 -1.021 1 98.69 77 TRP A CA 1
ATOM 592 C C . TRP A 1 77 ? 13.961 -2.77 0.322 1 98.69 77 TRP A C 1
ATOM 594 O O . TRP A 1 77 ? 15.094 -2.707 0.815 1 98.69 77 TRP A O 1
ATOM 604 N N . LEU A 1 78 ? 12.922 -2.197 0.833 1 98.5 78 LEU A N 1
ATOM 605 C CA . LEU A 1 78 ? 12.938 -1.59 2.158 1 98.5 78 LEU A CA 1
ATOM 606 C C . LEU A 1 78 ? 11.812 -2.148 3.025 1 98.5 78 LEU A C 1
ATOM 608 O O . LEU A 1 78 ? 10.836 -2.695 2.508 1 98.5 78 LEU A O 1
ATOM 612 N N . SER A 1 79 ? 12.016 -2.021 4.328 1 97.75 79 SER A N 1
ATOM 613 C CA . SER A 1 79 ? 11.016 -2.496 5.277 1 97.75 79 SER A CA 1
ATOM 614 C C . SER A 1 79 ? 10.812 -1.497 6.414 1 97.75 79 SER A C 1
ATOM 616 O O . SER A 1 79 ? 11.773 -0.873 6.875 1 97.75 79 SER A O 1
ATOM 618 N N . GLY A 1 80 ? 9.57 -1.338 6.785 1 96.38 80 GLY A N 1
ATOM 619 C CA . GLY A 1 80 ? 9.211 -0.48 7.902 1 96.38 80 GLY A CA 1
ATOM 620 C C . GLY A 1 80 ? 7.719 -0.42 8.156 1 96.38 80 GLY A C 1
ATOM 621 O O . GLY A 1 80 ? 6.922 -0.652 7.246 1 96.38 80 GLY A O 1
ATOM 622 N N . PHE A 1 81 ? 7.41 -0.298 9.391 1 95.69 81 PHE A N 1
ATOM 623 C CA . PHE A 1 81 ? 6.039 -0.007 9.789 1 95.69 81 PHE A CA 1
ATOM 624 C C . PHE A 1 81 ? 5.102 -1.126 9.352 1 95.69 81 PHE A C 1
ATOM 626 O O . PHE A 1 81 ? 3.967 -0.868 8.945 1 95.69 81 PHE A O 1
ATOM 633 N N . GLY A 1 82 ? 5.617 -2.289 9.219 1 91.19 82 GLY A N 1
ATOM 634 C CA . GLY A 1 82 ? 4.812 -3.48 9.008 1 91.19 82 GLY A CA 1
ATOM 635 C C . GLY A 1 82 ? 4.688 -3.861 7.543 1 91.19 82 GLY A C 1
ATOM 636 O O . GLY A 1 82 ? 3.992 -4.82 7.203 1 91.19 82 GLY A O 1
ATOM 637 N N . ILE A 1 83 ? 5.336 -3.117 6.676 1 96.38 83 ILE A N 1
ATOM 638 C CA . ILE A 1 83 ? 5.203 -3.439 5.258 1 96.38 83 ILE A CA 1
ATOM 639 C C . ILE A 1 83 ? 6.555 -3.301 4.566 1 96.38 83 ILE A C 1
ATOM 641 O O . ILE A 1 83 ? 7.484 -2.711 5.121 1 96.38 83 ILE A O 1
ATOM 645 N N . GLY A 1 84 ? 6.629 -3.854 3.359 1 97.94 84 GLY A N 1
ATOM 646 C CA . GLY A 1 84 ? 7.738 -3.592 2.455 1 97.94 84 GLY A CA 1
ATOM 647 C C . GLY A 1 84 ? 7.438 -2.506 1.44 1 97.94 84 GLY A C 1
ATOM 648 O O . GLY A 1 84 ? 6.289 -2.334 1.028 1 97.94 84 GLY A O 1
ATOM 649 N N . ILE A 1 85 ? 8.453 -1.762 1.085 1 98.75 85 ILE A N 1
ATOM 650 C CA . ILE A 1 85 ? 8.484 -0.927 -0.112 1 98.75 85 ILE A CA 1
ATOM 651 C C . ILE A 1 85 ? 9.492 -1.488 -1.107 1 98.75 85 ILE A C 1
ATOM 653 O O . ILE A 1 85 ? 10.68 -1.616 -0.791 1 98.75 85 ILE A O 1
ATOM 657 N N . HIS A 1 86 ? 9 -1.897 -2.258 1 98.75 86 HIS A N 1
ATOM 658 C CA . HIS A 1 86 ? 9.867 -2.361 -3.334 1 98.75 86 HIS A CA 1
ATOM 659 C C . HIS A 1 86 ? 10.008 -1.304 -4.422 1 98.75 86 HIS A C 1
ATOM 661 O O . HIS A 1 86 ? 9.016 -0.886 -5.023 1 98.75 86 HIS A O 1
ATOM 667 N N . LEU A 1 87 ? 11.25 -0.859 -4.59 1 98.19 87 LEU A N 1
ATOM 668 C CA . LEU A 1 87 ? 11.57 0.112 -5.629 1 98.19 87 LEU A CA 1
ATOM 669 C C . LEU A 1 87 ? 12.141 -0.581 -6.863 1 98.19 87 LEU A C 1
ATOM 671 O O . LEU A 1 87 ? 13.133 -1.307 -6.773 1 98.19 87 LEU A O 1
ATOM 675 N N . LEU A 1 88 ? 11.461 -0.412 -8 1 96.88 88 LEU A N 1
ATOM 676 C CA . LEU A 1 88 ? 11.906 -0.981 -9.266 1 96.88 88 LEU A CA 1
ATOM 677 C C . LEU A 1 88 ? 12.305 0.119 -10.25 1 96.88 88 LEU A C 1
ATOM 679 O O . LEU A 1 88 ? 11.523 1.046 -10.492 1 96.88 88 LEU A O 1
ATOM 683 N N . CYS A 1 89 ? 13.43 -0.03 -10.766 1 93.12 89 CYS A N 1
ATOM 684 C CA . CYS A 1 89 ? 13.883 0.95 -11.75 1 93.12 89 CYS A CA 1
ATOM 685 C C . CYS A 1 89 ? 13.109 0.812 -13.055 1 93.12 89 CYS A C 1
ATOM 687 O O . CYS A 1 89 ? 12.961 -0.292 -13.578 1 93.12 89 CYS A O 1
ATOM 689 N N . SER A 1 90 ? 12.531 1.879 -13.406 1 87.44 90 SER A N 1
ATOM 690 C CA . SER A 1 90 ? 11.82 1.881 -14.688 1 87.44 90 SER A CA 1
ATOM 691 C C . SER A 1 90 ? 12.539 2.75 -15.711 1 87.44 90 SER A C 1
ATOM 693 O O . SER A 1 90 ? 13.031 3.83 -15.383 1 87.44 90 SER A O 1
ATOM 695 N N . SER A 1 91 ? 12.828 2.047 -16.891 1 74.56 91 SER A N 1
ATOM 696 C CA . SER A 1 91 ? 13.438 2.814 -17.984 1 74.56 91 SER A CA 1
ATOM 697 C C . SER A 1 91 ? 12.422 3.746 -18.641 1 74.56 91 SER A C 1
ATOM 699 O O . SER A 1 91 ? 12.797 4.676 -19.359 1 74.56 91 SER A O 1
ATOM 701 N N . GLU A 1 92 ? 11.266 3.301 -18.484 1 63.09 92 GLU A N 1
ATOM 702 C CA . GLU A 1 92 ? 10.258 4.02 -19.266 1 63.09 92 GLU A CA 1
ATOM 703 C C . GLU A 1 92 ? 9.969 5.391 -18.656 1 63.09 92 GLU A C 1
ATOM 705 O O . GLU A 1 92 ? 10.016 5.559 -17.438 1 63.09 92 GLU A O 1
ATOM 710 N N . ASP A 1 93 ? 10.258 6.336 -19.531 1 54.09 93 ASP A N 1
ATOM 711 C CA . ASP A 1 93 ? 9.891 7.715 -19.234 1 54.09 93 ASP A CA 1
ATOM 712 C C . ASP A 1 93 ? 8.453 7.797 -18.719 1 54.09 93 ASP A C 1
ATOM 714 O O . ASP A 1 93 ? 7.508 7.578 -19.469 1 54.09 93 ASP A O 1
ATOM 718 N N . GLU A 1 94 ? 8.25 7.129 -17.672 1 54.31 94 GLU A N 1
ATOM 719 C CA . GLU A 1 94 ? 6.906 7.449 -17.219 1 54.31 94 GLU A CA 1
ATOM 720 C C . GLU A 1 94 ? 6.598 8.93 -17.406 1 54.31 94 GLU A C 1
ATOM 722 O O . GLU A 1 94 ? 7.512 9.75 -17.531 1 54.31 94 GLU A O 1
ATOM 727 N N . CYS A 1 95 ? 5.207 9.219 -17.703 1 54.22 95 CYS A N 1
ATOM 728 C CA . CYS A 1 95 ? 4.676 10.578 -17.734 1 54.22 95 CYS A CA 1
ATOM 729 C C . CYS A 1 95 ? 5.398 11.469 -16.734 1 54.22 95 CYS A C 1
ATOM 731 O O . CYS A 1 95 ? 5.996 10.984 -15.781 1 54.22 95 CYS A O 1
ATOM 733 N N . ALA A 1 96 ? 5.457 12.664 -17.141 1 59.34 96 ALA A N 1
ATOM 734 C CA . ALA A 1 96 ? 5.992 13.75 -16.328 1 59.34 96 ALA A CA 1
ATOM 735 C C . ALA A 1 96 ? 5.672 13.539 -14.844 1 59.34 96 ALA A C 1
ATOM 737 O O . ALA A 1 96 ? 4.555 13.141 -14.5 1 59.34 96 ALA A O 1
ATOM 738 N N . ARG A 1 97 ? 6.762 13.492 -14.094 1 78.31 97 ARG A N 1
ATOM 739 C CA . ARG A 1 97 ? 6.605 13.5 -12.641 1 78.31 97 ARG A CA 1
ATOM 740 C C . ARG A 1 97 ? 5.574 14.539 -12.211 1 78.31 97 ARG A C 1
ATOM 742 O O . ARG A 1 97 ? 5.645 15.703 -12.617 1 78.31 97 ARG A O 1
ATOM 749 N N . LYS A 1 98 ? 4.664 14.016 -11.5 1 81.81 98 LYS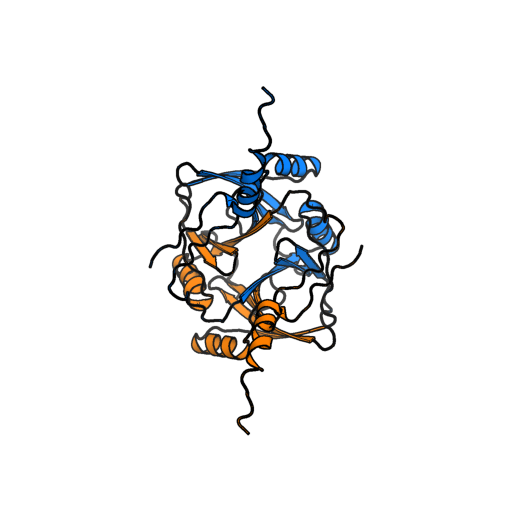 A N 1
ATOM 750 C CA . LYS A 1 98 ? 3.688 14.961 -10.969 1 81.81 98 LYS A CA 1
ATOM 751 C C . LYS A 1 98 ? 4.34 15.922 -9.977 1 81.81 98 LYS A C 1
ATOM 753 O O . LYS A 1 98 ? 5.121 15.5 -9.125 1 81.81 98 LYS A O 1
ATOM 758 N N . THR A 1 99 ? 4.004 17.219 -10.188 1 87.25 99 THR A N 1
ATOM 759 C CA . THR A 1 99 ? 4.605 18.203 -9.297 1 87.25 99 THR A CA 1
ATOM 760 C C . THR A 1 99 ? 3.543 18.875 -8.43 1 87.25 99 THR A C 1
ATOM 762 O O . THR A 1 99 ? 3.861 19.484 -7.41 1 87.25 99 THR A O 1
ATOM 765 N N . THR A 1 100 ? 2.404 18.734 -8.898 1 94.44 100 THR A N 1
ATOM 766 C CA . THR A 1 100 ? 1.328 19.328 -8.109 1 94.44 100 THR A CA 1
ATOM 767 C C . THR A 1 100 ? 0.778 18.312 -7.105 1 94.44 100 THR A C 1
ATOM 769 O O . THR A 1 100 ? 0.548 17.156 -7.445 1 94.44 100 THR A O 1
ATOM 772 N N . ILE A 1 101 ? 0.638 18.781 -5.922 1 97.06 101 ILE A N 1
ATOM 773 C CA . ILE A 1 101 ? 0.075 17.938 -4.871 1 97.06 101 ILE A CA 1
ATOM 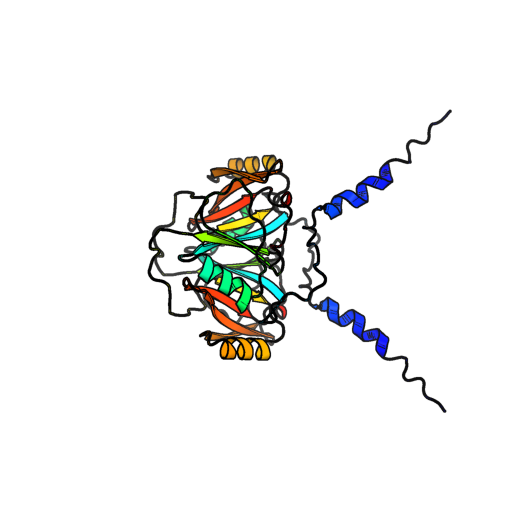774 C C . ILE A 1 101 ? -1.45 18 -4.926 1 97.06 101 ILE A C 1
ATOM 776 O O . ILE A 1 101 ? -2.041 19.062 -4.715 1 97.06 101 ILE A O 1
ATOM 780 N N . ASP A 1 102 ? -2.061 16.922 -5.242 1 95.44 102 ASP A N 1
ATOM 781 C CA . ASP A 1 102 ? -3.512 16.75 -5.266 1 95.44 102 ASP A CA 1
ATOM 782 C C . ASP A 1 102 ? -3.951 15.633 -4.328 1 95.44 102 ASP A C 1
ATOM 784 O O . ASP A 1 102 ? -3.764 14.453 -4.629 1 95.44 102 ASP A O 1
ATOM 788 N N . PRO A 1 103 ? -4.605 15.969 -3.209 1 95.81 103 PRO A N 1
ATOM 789 C CA . PRO A 1 103 ? -5.004 14.961 -2.221 1 95.81 103 PRO A CA 1
ATOM 790 C C . PRO A 1 103 ? -5.867 13.852 -2.824 1 95.81 103 PRO A C 1
ATOM 792 O O . PRO A 1 103 ? -6.066 12.812 -2.197 1 95.81 103 PRO A O 1
ATOM 795 N N . LYS A 1 104 ? -6.336 14.055 -4.043 1 94 104 LYS A N 1
ATOM 796 C CA . LYS A 1 104 ? -7.211 13.07 -4.668 1 94 104 LYS A CA 1
ATOM 797 C C . LYS A 1 104 ? -6.418 12.094 -5.531 1 94 104 LYS A C 1
ATOM 799 O O . LYS A 1 104 ? -6.965 11.109 -6.02 1 94 104 LYS A O 1
ATOM 804 N N . ASP A 1 105 ? -5.164 12.344 -5.684 1 93.69 105 ASP A N 1
ATOM 805 C CA . ASP A 1 105 ? -4.316 11.422 -6.434 1 93.69 105 ASP A CA 1
ATOM 806 C C . ASP A 1 105 ? -4.043 10.156 -5.633 1 93.69 105 ASP A C 1
ATOM 808 O O . ASP A 1 105 ? -4.102 10.164 -4.402 1 93.69 105 ASP A O 1
ATOM 812 N N . LYS A 1 106 ? -3.795 9.047 -6.344 1 96.06 106 LYS A N 1
ATOM 813 C CA . LYS A 1 106 ? -3.385 7.809 -5.68 1 96.06 106 LYS A CA 1
ATOM 814 C C . LYS A 1 106 ? -2.223 8.055 -4.723 1 96.06 106 LYS A C 1
ATOM 816 O O . LYS A 1 106 ? -1.316 8.836 -5.027 1 96.06 106 LYS A O 1
ATOM 821 N N . HIS A 1 107 ? -2.303 7.441 -3.504 1 98.12 107 HIS A N 1
ATOM 822 C CA . HIS A 1 107 ? -1.255 7.66 -2.512 1 98.12 107 HIS A CA 1
ATOM 823 C C . HIS A 1 107 ? -1.214 6.527 -1.493 1 98.12 107 HIS A C 1
ATOM 825 O O . HIS A 1 107 ? -2.123 5.695 -1.447 1 98.12 107 HIS A O 1
ATOM 831 N N . ILE A 1 108 ? -0.137 6.465 -0.791 1 98.69 108 ILE A N 1
ATOM 832 C CA . ILE A 1 108 ? 0.001 5.637 0.401 1 98.69 108 ILE A CA 1
ATOM 833 C C . ILE A 1 108 ? -0.037 6.516 1.649 1 98.69 108 ILE A C 1
ATOM 835 O O . ILE A 1 108 ? 0.535 7.605 1.665 1 98.69 108 ILE A O 1
ATOM 839 N N . SER A 1 109 ? -0.746 6.039 2.664 1 98.75 109 SER A N 1
ATOM 840 C CA . SER A 1 109 ? -0.981 6.844 3.857 1 98.75 109 SER A CA 1
ATOM 841 C C . SER A 1 109 ? -0.427 6.16 5.105 1 98.75 109 SER A C 1
ATOM 843 O O . SER A 1 109 ? -0.649 4.965 5.312 1 98.75 109 SER A O 1
ATOM 845 N N . PHE A 1 110 ? 0.187 6.945 5.91 1 98.75 110 PHE A N 1
ATOM 846 C CA . PHE A 1 110 ? 0.708 6.488 7.191 1 98.75 110 PHE A CA 1
ATOM 847 C C . PHE A 1 110 ? 0.093 7.281 8.336 1 98.75 110 PHE A C 1
ATOM 849 O O . PHE A 1 110 ? -0.139 8.484 8.219 1 98.75 110 PHE A O 1
ATOM 856 N N . GLN A 1 111 ? -0.054 6.559 9.414 1 98 111 GLN A N 1
ATOM 857 C CA . GLN A 1 111 ? -0.563 7.199 10.617 1 98 111 GLN A CA 1
ATOM 858 C C . GLN A 1 111 ? 0.573 7.785 11.453 1 98 111 GLN A C 1
ATOM 860 O O . GLN A 1 111 ? 1.635 7.172 11.586 1 98 111 GLN A O 1
ATOM 865 N N . CYS A 1 112 ? 0.302 8.945 11.969 1 97.56 112 CYS A N 1
ATOM 866 C CA . CYS A 1 112 ? 1.209 9.68 12.844 1 97.56 112 CYS A CA 1
ATOM 867 C C . CYS A 1 112 ? 0.466 10.25 14.047 1 97.56 112 CYS A C 1
ATOM 869 O O . CYS A 1 112 ? -0.653 10.75 13.906 1 97.56 112 CYS A O 1
ATOM 871 N N . ASN A 1 113 ? 1.115 10.188 15.242 1 92.5 113 ASN A N 1
ATOM 872 C CA . ASN A 1 113 ? 0.432 10.664 16.438 1 92.5 113 ASN A CA 1
ATOM 873 C C . ASN A 1 113 ? 0.928 12.047 16.859 1 92.5 113 ASN A C 1
ATOM 875 O O . ASN A 1 113 ? 0.418 12.625 17.812 1 92.5 113 ASN A O 1
ATOM 879 N N . ASN A 1 114 ? 1.869 12.609 16.219 1 97.19 114 ASN A N 1
ATOM 880 C CA . ASN A 1 114 ? 2.381 13.953 16.484 1 97.19 114 ASN A CA 1
ATOM 881 C C . ASN A 1 114 ? 2.557 14.758 15.211 1 97.19 114 ASN A C 1
ATOM 883 O O . ASN A 1 114 ? 3.68 14.945 14.734 1 97.19 114 ASN A O 1
ATOM 887 N N . MET A 1 115 ? 1.473 15.32 14.789 1 98.19 115 MET A N 1
ATOM 888 C CA . MET A 1 115 ? 1.447 16.016 13.508 1 98.19 115 MET A CA 1
ATOM 889 C C . MET A 1 115 ? 2.283 17.281 13.555 1 98.19 115 MET A C 1
ATOM 891 O O . MET A 1 115 ? 2.898 17.672 12.555 1 98.19 115 MET A O 1
ATOM 895 N N . ILE A 1 116 ? 2.289 17.922 14.664 1 98.06 116 ILE A N 1
ATOM 896 C CA . ILE A 1 116 ? 3.029 19.172 14.82 1 98.06 116 ILE A CA 1
ATOM 897 C C . ILE A 1 116 ? 4.523 18.906 14.617 1 98.06 116 ILE A C 1
ATOM 899 O O . ILE A 1 116 ? 5.176 19.578 13.82 1 98.06 116 ILE A O 1
ATOM 903 N N . GLN A 1 117 ? 5.035 17.953 15.281 1 98.25 117 GLN A N 1
ATOM 904 C CA . GLN A 1 117 ? 6.445 17.609 15.148 1 98.25 117 GLN A CA 1
ATOM 905 C C . GLN A 1 117 ? 6.754 17.109 13.742 1 98.25 117 GLN A C 1
ATOM 907 O O . GLN A 1 117 ? 7.816 17.391 13.188 1 98.25 117 GLN A O 1
ATOM 912 N N . MET A 1 118 ? 5.867 16.328 13.25 1 98.56 118 MET A N 1
ATOM 913 C CA . MET A 1 118 ? 6.035 15.805 11.898 1 98.56 118 MET A CA 1
ATOM 914 C C . MET A 1 118 ? 6.168 16.938 10.883 1 98.56 118 MET A C 1
ATOM 916 O O . MET A 1 118 ? 7.078 16.922 10.055 1 98.56 118 MET A O 1
ATOM 920 N N . GLU A 1 119 ? 5.348 17.922 10.953 1 98.5 119 GLU A N 1
ATOM 921 C CA . GLU A 1 119 ? 5.395 19.031 10.016 1 98.5 119 GLU A CA 1
ATOM 922 C C . GLU A 1 119 ? 6.68 19.844 10.188 1 98.5 119 GLU A C 1
ATOM 924 O O . GLU A 1 119 ? 7.273 20.281 9.195 1 98.5 119 GLU A O 1
ATOM 929 N N . LYS A 1 120 ? 7.062 20.047 11.422 1 98.5 120 LYS A N 1
ATOM 930 C CA . LYS A 1 120 ? 8.32 20.734 11.68 1 98.5 120 LYS A CA 1
ATOM 931 C C . LYS A 1 120 ? 9.492 20.031 11 1 98.5 120 LYS A C 1
ATOM 933 O O . LYS A 1 120 ? 10.367 20.672 10.43 1 98.5 120 LYS A O 1
ATOM 938 N N . THR A 1 121 ? 9.453 18.734 11.102 1 98.44 121 THR A N 1
ATOM 939 C CA . THR A 1 121 ? 10.516 17.938 10.5 1 98.44 121 THR A CA 1
ATOM 940 C C . THR A 1 121 ? 10.508 18.078 8.984 1 98.44 121 THR A C 1
ATOM 942 O O . THR A 1 121 ? 11.562 18.234 8.359 1 98.44 121 THR A O 1
ATOM 945 N N . LEU A 1 122 ? 9.336 18.047 8.328 1 98.56 122 LEU A N 1
ATOM 946 C CA . LEU A 1 122 ? 9.25 18.219 6.883 1 98.56 122 LEU A CA 1
ATOM 947 C C . LEU A 1 122 ? 9.812 19.578 6.461 1 98.56 122 LEU A C 1
ATOM 949 O O . LEU A 1 122 ? 10.516 19.672 5.453 1 98.56 122 LEU A O 1
ATOM 953 N N . LYS A 1 123 ? 9.469 20.547 7.25 1 98.31 123 LYS A N 1
ATOM 954 C CA . LYS A 1 123 ? 9.977 21.891 6.953 1 98.31 123 LYS A CA 1
ATOM 955 C C . LYS A 1 123 ? 11.492 21.938 7.051 1 98.31 123 LYS A C 1
ATOM 957 O O . LYS A 1 123 ? 12.156 22.5 6.176 1 98.31 123 LYS A O 1
ATOM 962 N N . LYS A 1 124 ? 12.023 21.359 8.055 1 98.19 124 LYS A N 1
ATOM 963 C CA . LYS A 1 124 ? 13.469 21.312 8.234 1 98.19 124 LYS A CA 1
ATOM 964 C C . LYS A 1 124 ? 14.148 20.609 7.07 1 98.19 124 LYS A C 1
ATOM 966 O O . LYS A 1 124 ? 15.258 20.984 6.664 1 98.19 124 LYS A O 1
ATOM 971 N N . MET A 1 125 ? 13.469 19.656 6.555 1 97.75 125 MET A N 1
ATOM 972 C CA . MET A 1 125 ? 14.016 18.859 5.453 1 97.75 125 MET A CA 1
ATOM 973 C C . MET A 1 125 ? 13.742 19.547 4.113 1 97.75 125 MET A C 1
ATOM 975 O O . MET A 1 125 ? 14.141 19.031 3.064 1 97.75 125 MET A O 1
ATOM 979 N N . ASP A 1 126 ? 13.008 20.594 4.117 1 97.62 126 ASP A N 1
ATOM 980 C CA . ASP A 1 126 ? 12.664 21.359 2.928 1 97.62 126 ASP A CA 1
ATOM 981 C C . ASP A 1 126 ? 11.82 20.531 1.964 1 97.62 126 ASP A C 1
ATOM 983 O O . ASP A 1 126 ? 12.055 20.547 0.753 1 97.62 126 ASP A O 1
ATOM 987 N N . VAL A 1 127 ? 10.961 19.734 2.502 1 97.62 127 VAL A N 1
ATOM 988 C CA . VAL A 1 127 ? 9.992 18.984 1.705 1 97.62 127 VAL A CA 1
ATOM 989 C C . VAL A 1 127 ? 8.719 19.812 1.531 1 97.62 127 VAL A C 1
ATOM 991 O O . VAL A 1 127 ? 8.094 20.203 2.516 1 97.62 127 VAL A O 1
ATOM 994 N N . SER A 1 128 ? 8.359 20.094 0.291 1 97.81 128 SER A N 1
ATOM 995 C CA . SER A 1 128 ? 7.09 20.75 0.024 1 97.81 128 SER A CA 1
ATOM 996 C C . SER A 1 128 ? 5.91 19.844 0.342 1 97.81 128 SER A C 1
ATOM 998 O O . SER A 1 128 ? 5.938 18.656 0.026 1 97.81 128 SER A O 1
ATOM 1000 N N . TYR A 1 129 ? 4.883 20.422 1.006 1 98.62 129 TYR A N 1
ATOM 1001 C CA . TYR A 1 129 ? 3.723 19.625 1.375 1 98.62 129 TYR A CA 1
ATOM 1002 C C . TYR A 1 129 ? 2.451 20.469 1.356 1 98.62 129 TYR A C 1
ATOM 1004 O O . TYR A 1 129 ? 2.514 21.703 1.299 1 98.62 129 TYR A O 1
ATOM 1012 N N . LEU A 1 130 ? 1.33 19.797 1.281 1 98.69 130 LEU A N 1
ATOM 1013 C CA . LEU A 1 130 ? -0.003 20.375 1.425 1 98.69 130 LEU A CA 1
ATOM 1014 C C . LEU A 1 130 ? -0.691 19.844 2.678 1 98.69 130 LEU A C 1
ATOM 1016 O O . LEU A 1 130 ? -0.695 18.641 2.926 1 98.69 130 LEU A O 1
ATOM 1020 N N . LYS A 1 131 ? -1.184 20.75 3.482 1 98.5 131 LYS A N 1
ATOM 1021 C CA . LYS A 1 131 ? -1.916 20.375 4.691 1 98.5 131 LYS A CA 1
ATOM 1022 C C . LYS A 1 131 ? -3.414 20.609 4.52 1 98.5 131 LYS A C 1
ATOM 1024 O O . LYS A 1 131 ? -3.83 21.656 4.012 1 98.5 131 LYS A O 1
ATOM 1029 N N . THR A 1 132 ? -4.18 19.641 4.848 1 98.06 132 THR A N 1
ATOM 1030 C CA . THR A 1 132 ? -5.633 19.734 4.887 1 98.06 132 THR A CA 1
ATOM 1031 C C . THR A 1 132 ? -6.199 18.922 6.043 1 98.06 132 THR A C 1
ATOM 1033 O O . THR A 1 132 ? -5.457 18.484 6.918 1 98.06 132 THR A O 1
ATOM 1036 N N . SER A 1 133 ? -7.535 18.891 6.148 1 97.75 133 SER A N 1
ATOM 1037 C CA . SER A 1 133 ? -8.203 18.109 7.191 1 97.75 133 SER A CA 1
ATOM 1038 C C . SER A 1 133 ? -9.555 17.594 6.7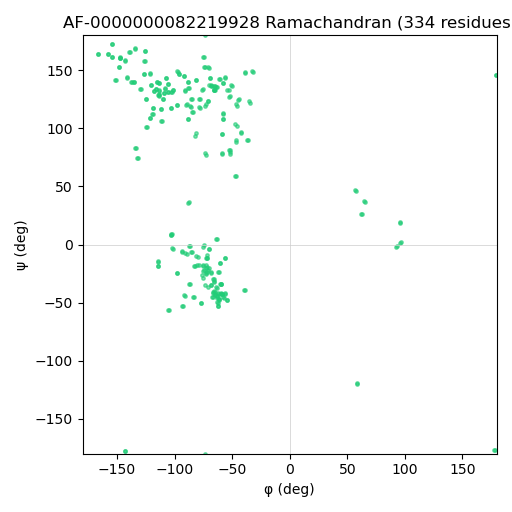15 1 97.75 133 SER A C 1
ATOM 1040 O O . SER A 1 133 ? -10.133 18.125 5.773 1 97.75 133 SER A O 1
ATOM 1042 N N . ILE A 1 134 ? -9.938 16.531 7.281 1 97.5 134 ILE A N 1
ATOM 1043 C CA . ILE A 1 134 ? -11.289 16 7.121 1 97.5 134 ILE A CA 1
ATOM 1044 C C . ILE A 1 134 ? -11.93 15.789 8.492 1 97.5 134 ILE A C 1
ATOM 1046 O O . ILE A 1 134 ? -11.234 15.82 9.516 1 97.5 134 ILE A O 1
ATOM 1050 N N . ALA A 1 135 ? -13.266 15.586 8.445 1 97.62 135 ALA A N 1
ATOM 1051 C CA . ALA A 1 135 ? -13.961 15.461 9.727 1 97.62 135 ALA A CA 1
ATOM 1052 C C . ALA A 1 135 ? -15.047 14.391 9.664 1 97.62 135 ALA A C 1
ATOM 1054 O O . ALA A 1 135 ? -15.68 14.203 8.625 1 97.62 135 ALA A O 1
ATOM 1055 N N . ASP A 1 136 ? -15.211 13.688 10.695 1 97.19 136 ASP A N 1
ATOM 1056 C CA . ASP A 1 136 ? -16.375 12.844 10.977 1 97.19 136 ASP A CA 1
ATOM 1057 C C . ASP A 1 136 ? -17.016 13.219 12.312 1 97.19 136 ASP A C 1
ATOM 1059 O O . ASP A 1 136 ? -16.531 12.805 13.367 1 97.19 136 ASP A O 1
ATOM 1063 N N . GLY A 1 137 ? -18.094 13.961 12.219 1 96.19 137 GLY A N 1
ATOM 1064 C CA . GLY A 1 137 ? -18.609 14.555 13.445 1 96.19 137 GLY A CA 1
ATOM 1065 C C . GLY A 1 137 ? -17.609 15.445 14.148 1 96.19 137 GLY A C 1
ATOM 1066 O O . GLY A 1 137 ? -17.062 16.375 13.547 1 96.19 137 GLY A O 1
ATOM 1067 N N . GLU A 1 138 ? -17.297 15.07 15.383 1 96.06 138 GLU A N 1
ATOM 1068 C CA . GLU A 1 138 ? -16.406 15.891 16.203 1 96.06 138 GLU A CA 1
ATOM 1069 C C . GLU A 1 138 ? -14.938 15.484 16 1 96.06 138 GLU A C 1
ATOM 1071 O O . GLU A 1 138 ? -14.031 16.172 16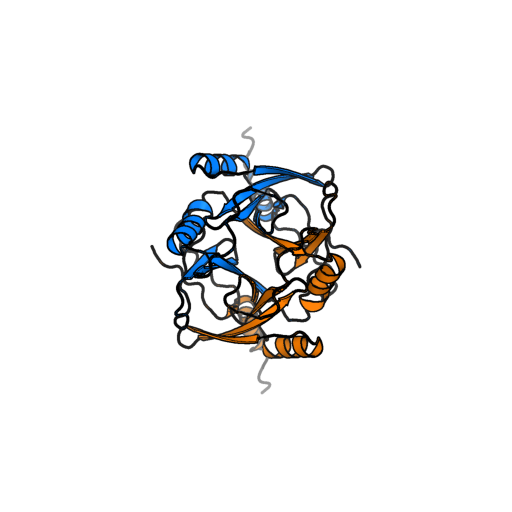.484 1 96.06 138 GLU A O 1
ATOM 1076 N N . ILE A 1 139 ? -14.766 14.453 15.328 1 96.56 139 ILE A N 1
ATOM 1077 C CA . ILE A 1 139 ? -13.398 13.969 15.133 1 96.56 139 ILE A CA 1
ATOM 1078 C C . ILE A 1 139 ? -12.766 14.672 13.93 1 96.56 139 ILE A C 1
ATOM 1080 O O . ILE A 1 139 ? -13.281 14.586 12.812 1 96.56 139 ILE A O 1
ATOM 1084 N N . GLN A 1 140 ? -11.727 15.359 14.234 1 97.38 140 GLN A N 1
ATOM 1085 C CA . GLN A 1 140 ? -10.953 16 13.18 1 97.38 140 GLN A CA 1
ATOM 1086 C C . GLN A 1 140 ? -9.695 15.211 12.852 1 97.38 140 GLN A C 1
ATOM 1088 O O . GLN A 1 140 ? -8.961 14.797 13.75 1 97.38 140 GLN A O 1
ATOM 1093 N N . VAL A 1 141 ? -9.461 15.016 11.602 1 97.75 141 VAL A N 1
ATOM 1094 C CA . VAL A 1 141 ? -8.273 14.297 11.133 1 97.75 141 VAL A CA 1
ATOM 1095 C C . VAL A 1 141 ? -7.43 15.211 10.258 1 97.75 141 VAL A C 1
ATOM 1097 O O . VAL A 1 141 ? -7.895 15.695 9.219 1 97.75 141 VAL A O 1
ATOM 1100 N N . ASP A 1 142 ? -6.199 15.484 10.695 1 98.31 142 ASP A N 1
ATOM 1101 C CA . ASP A 1 142 ? -5.254 16.266 9.898 1 98.31 142 ASP A CA 1
ATOM 1102 C C . ASP A 1 142 ? -4.562 15.391 8.852 1 98.31 142 ASP A C 1
ATOM 1104 O O . ASP A 1 142 ? -4.215 14.242 9.133 1 98.31 142 ASP A O 1
ATOM 1108 N N . GLN A 1 143 ? -4.375 15.961 7.707 1 98.5 143 GLN A N 1
ATOM 1109 C CA . GLN A 1 143 ? -3.711 15.281 6.602 1 98.5 143 GLN A CA 1
ATOM 1110 C C . GLN A 1 143 ? -2.596 16.141 6.016 1 98.5 143 GLN A C 1
ATOM 1112 O O . GLN A 1 143 ? -2.773 17.344 5.809 1 98.5 143 GLN A O 1
ATOM 1117 N N . VAL A 1 144 ? -1.475 15.586 5.785 1 98.88 144 VAL A N 1
ATOM 1118 C CA . VAL A 1 144 ? -0.351 16.219 5.113 1 98.88 144 VAL A CA 1
ATOM 1119 C C . VAL A 1 144 ? 0.084 15.383 3.916 1 98.88 144 VAL A C 1
ATOM 1121 O O . VAL A 1 144 ? 0.339 14.18 4.055 1 98.88 144 VAL A O 1
ATOM 1124 N N . PHE A 1 145 ? 0.121 16.031 2.764 1 98.81 145 PHE A N 1
ATOM 1125 C CA . PHE A 1 145 ? 0.477 15.336 1.528 1 98.81 145 PHE A CA 1
ATOM 1126 C C . PHE A 1 145 ? 1.777 15.891 0.957 1 98.81 145 PHE A C 1
ATOM 1128 O O . PHE A 1 145 ? 1.997 17.109 0.958 1 98.81 145 PHE A O 1
ATOM 1135 N N . PHE A 1 146 ? 2.613 15.047 0.462 1 98.75 146 PHE A N 1
ATOM 1136 C CA . PHE A 1 146 ? 3.828 15.422 -0.251 1 98.75 146 PHE A CA 1
ATOM 1137 C C . PHE A 1 146 ? 4.25 14.328 -1.222 1 98.75 146 PHE A C 1
ATOM 1139 O O . PHE A 1 146 ? 3.672 13.242 -1.229 1 98.75 146 PHE A O 1
ATOM 1146 N N . HIS A 1 147 ? 5.234 14.586 -2.037 1 98.31 147 HIS A N 1
ATOM 1147 C CA . HIS A 1 147 ? 5.656 13.656 -3.076 1 98.31 147 HIS A CA 1
ATOM 1148 C C . HIS A 1 147 ? 6.984 13 -2.725 1 98.31 147 HIS A C 1
ATOM 1150 O O . HIS A 1 147 ? 7.859 13.633 -2.129 1 98.31 147 HIS A O 1
ATOM 1156 N N . ASP A 1 148 ? 7.055 11.719 -3.1 1 97.94 148 ASP A N 1
ATOM 1157 C CA . ASP A 1 148 ? 8.391 11.133 -3.168 1 97.94 148 ASP A CA 1
ATOM 1158 C C . ASP A 1 148 ? 9.156 11.648 -4.383 1 97.94 148 ASP A C 1
ATOM 1160 O O . ASP A 1 148 ? 8.633 12.461 -5.152 1 97.94 148 ASP A O 1
ATOM 1164 N N . PRO A 1 149 ? 10.398 11.242 -4.641 1 96.19 149 PRO A N 1
ATOM 1165 C CA . PRO A 1 149 ? 11.227 11.82 -5.707 1 96.19 149 PRO A CA 1
ATOM 1166 C C . PRO A 1 149 ? 10.617 11.617 -7.094 1 96.19 149 PRO A C 1
ATOM 1168 O O . PRO A 1 149 ? 10.922 12.383 -8.016 1 96.19 149 PRO A O 1
ATOM 1171 N N . ASP A 1 150 ? 9.773 10.617 -7.23 1 95.06 150 ASP A N 1
ATOM 1172 C CA . ASP A 1 150 ? 9.219 10.32 -8.547 1 95.06 150 ASP A CA 1
ATOM 1173 C C . ASP A 1 150 ? 7.781 10.812 -8.672 1 95.06 150 ASP A C 1
ATOM 1175 O O . ASP A 1 150 ? 7.074 10.469 -9.617 1 95.06 150 ASP A O 1
ATOM 1179 N N . GLY A 1 151 ? 7.344 11.539 -7.699 1 95.31 151 GLY A N 1
ATOM 1180 C CA . GLY A 1 151 ? 6.043 12.18 -7.785 1 95.31 151 GLY A CA 1
ATOM 1181 C C . GLY A 1 151 ? 4.922 11.352 -7.191 1 95.31 151 GLY A C 1
ATOM 1182 O O . GLY A 1 151 ? 3.76 11.758 -7.219 1 95.31 151 GLY A O 1
ATOM 1183 N N . PHE A 1 152 ? 5.223 10.172 -6.719 1 95.94 152 PHE A N 1
ATOM 1184 C CA . PHE A 1 152 ? 4.207 9.414 -6 1 95.94 152 PHE A CA 1
ATOM 1185 C C . PHE A 1 152 ? 3.82 10.117 -4.703 1 95.94 152 PHE A C 1
ATOM 1187 O O . PHE A 1 152 ? 4.688 10.617 -3.982 1 95.94 152 PHE A O 1
ATOM 1194 N N . MET A 1 153 ? 2.57 10.18 -4.406 1 98.19 153 MET A N 1
ATOM 1195 C CA . MET A 1 153 ? 2.084 10.961 -3.271 1 98.19 153 MET A CA 1
ATOM 1196 C C . MET A 1 153 ? 2.094 10.133 -1.993 1 98.19 153 MET A C 1
ATOM 1198 O O . MET A 1 153 ? 1.688 8.969 -2 1 98.19 153 MET A O 1
ATOM 1202 N N . ILE A 1 154 ? 2.561 10.711 -0.962 1 98.75 154 ILE A N 1
ATOM 1203 C CA . ILE A 1 154 ? 2.557 10.172 0.394 1 98.75 154 ILE A CA 1
ATOM 1204 C C . ILE A 1 154 ? 1.648 11.023 1.283 1 98.75 154 ILE A C 1
ATOM 1206 O O . ILE A 1 154 ? 1.672 12.258 1.209 1 98.75 154 ILE A O 1
ATOM 1210 N N . GLU A 1 155 ? 0.924 10.367 2.09 1 98.88 155 GLU A N 1
ATOM 1211 C CA . GLU A 1 155 ? 0.132 11.039 3.117 1 98.88 155 GLU A CA 1
ATOM 1212 C C . GLU A 1 155 ? 0.599 10.648 4.516 1 98.88 155 GLU A C 1
ATOM 1214 O O . GLU A 1 155 ? 0.869 9.477 4.781 1 98.88 155 GLU A O 1
ATOM 1219 N N . ILE A 1 156 ? 0.758 11.625 5.359 1 98.88 156 ILE A N 1
ATOM 1220 C CA . ILE A 1 156 ? 0.833 11.414 6.805 1 98.88 156 ILE A CA 1
ATOM 1221 C C . ILE A 1 156 ? -0.382 12.047 7.48 1 98.88 156 ILE A C 1
ATOM 1223 O O . ILE A 1 156 ? -0.73 13.195 7.195 1 98.88 156 ILE A O 1
ATOM 1227 N N . CYS A 1 157 ? -1.005 11.281 8.367 1 98.62 157 CYS A N 1
ATOM 1228 C CA . CYS A 1 157 ? -2.252 11.797 8.922 1 98.62 157 CYS A CA 1
ATOM 1229 C C . CYS A 1 157 ? -2.439 11.336 10.359 1 98.62 157 CYS A C 1
ATOM 1231 O O . CYS A 1 157 ? -1.76 10.414 10.82 1 98.62 157 CYS A O 1
ATOM 1233 N N . SER A 1 158 ? -3.314 12.047 11.078 1 98.44 158 SER A N 1
ATOM 1234 C CA . SER A 1 158 ? -3.729 11.625 12.414 1 98.44 158 SER A CA 1
ATOM 1235 C C . SER A 1 158 ? -4.926 10.688 12.344 1 98.44 158 SER A C 1
ATOM 1237 O O . SER A 1 158 ? -5.832 10.766 13.172 1 98.44 158 SER A O 1
ATOM 1239 N N . CYS A 1 159 ? -4.941 9.875 11.336 1 96.06 159 CYS A N 1
ATOM 1240 C CA . CYS A 1 159 ? -6.105 9.062 10.977 1 96.06 159 CYS A CA 1
ATOM 1241 C C . CYS A 1 159 ? -6.316 7.941 11.984 1 96.06 159 CYS A C 1
ATOM 1243 O O . CYS A 1 159 ? -7.371 7.305 12 1 96.06 159 CYS A O 1
ATOM 1245 N N . GLY A 1 160 ? -5.391 7.707 12.82 1 94.12 160 GLY A N 1
ATOM 1246 C CA . GLY A 1 160 ? -5.59 6.742 13.891 1 94.12 160 GLY A CA 1
ATOM 1247 C C . GLY A 1 160 ? -6.73 7.105 14.82 1 94.12 160 GLY A C 1
ATOM 1248 O O . GLY A 1 160 ? -7.223 6.262 15.57 1 94.12 160 GLY A O 1
ATOM 1249 N N . LYS A 1 161 ? -7.152 8.336 14.758 1 92 161 LYS A N 1
ATOM 1250 C CA . LYS A 1 161 ? -8.234 8.836 15.602 1 92 161 LYS A CA 1
ATOM 1251 C C . LYS A 1 161 ? -9.586 8.328 15.125 1 92 161 LYS A C 1
ATOM 1253 O O . LYS A 1 161 ? -10.578 8.383 15.859 1 92 161 LYS A O 1
ATOM 1258 N N . LEU A 1 162 ? -9.68 7.941 13.875 1 94.69 162 LEU A N 1
ATOM 1259 C CA . LEU A 1 162 ? -10.953 7.543 13.289 1 94.69 162 LEU A CA 1
ATOM 1260 C C . LEU A 1 162 ? -11.25 6.07 13.562 1 94.69 162 LEU A C 1
ATOM 1262 O O . LEU A 1 162 ? -10.414 5.207 13.281 1 94.69 162 LEU A O 1
ATOM 1266 N N . PRO A 1 163 ? -12.398 5.77 14.141 1 94.06 163 PRO A N 1
ATOM 1267 C CA . PRO A 1 163 ? -12.758 4.355 14.25 1 94.06 163 PRO A CA 1
ATOM 1268 C C . PRO A 1 163 ? -13.086 3.719 12.898 1 94.06 163 PRO A C 1
ATOM 1270 O O . PRO A 1 163 ? -13.578 4.398 12 1 94.06 163 PRO A O 1
ATOM 1273 N N . VAL A 1 164 ? -12.703 2.482 12.758 1 95.38 164 VAL A N 1
ATOM 1274 C CA . VAL A 1 164 ? -13.094 1.714 11.578 1 95.38 164 VAL A CA 1
ATOM 1275 C C . VAL A 1 164 ? -14.445 1.036 11.836 1 95.38 164 VAL A C 1
ATOM 1277 O O . VAL A 1 164 ? -14.531 0.095 12.625 1 95.38 164 VAL A O 1
ATOM 1280 N N . ILE A 1 165 ? -15.492 1.538 11.18 1 95.88 165 ILE A N 1
ATOM 1281 C CA . ILE A 1 165 ? -16.844 1.049 11.406 1 95.88 165 ILE A CA 1
ATOM 1282 C C . ILE A 1 165 ? -17.344 0.301 10.172 1 95.88 165 ILE A C 1
ATOM 1284 O O . ILE A 1 165 ? -17.625 0.913 9.141 1 95.88 165 ILE A O 1
ATOM 1288 N N . PRO A 1 166 ? -17.422 -1.086 10.242 1 95.25 166 PRO A N 1
ATOM 1289 C CA . PRO A 1 166 ? -17.938 -1.835 9.086 1 95.25 166 PRO A CA 1
ATOM 1290 C C . PRO A 1 166 ? -19.344 -1.415 8.695 1 95.25 166 PRO A C 1
ATOM 1292 O O . PRO A 1 166 ? -20.172 -1.114 9.562 1 95.25 166 PRO A O 1
ATOM 1295 N N . LEU A 1 167 ? -19.484 -1.345 7.352 1 93.06 167 LEU A N 1
ATOM 1296 C CA . LEU A 1 167 ? -20.844 -1.104 6.852 1 93.06 167 LEU A CA 1
ATOM 1297 C C . LEU A 1 167 ? -21.641 -2.398 6.82 1 93.06 167 LEU A C 1
ATOM 1299 O O . LEU A 1 167 ? -21.125 -3.453 6.461 1 93.06 167 LEU A O 1
ATOM 1303 N N . VAL A 1 168 ? -22.438 -2.732 7.805 1 71.88 168 VAL A N 1
ATOM 1304 C CA . VAL A 1 168 ? -23.266 -3.928 7.91 1 71.88 168 VAL A CA 1
ATOM 1305 C C . VAL A 1 168 ? -24.031 -4.141 6.605 1 71.88 168 VAL A C 1
ATOM 1307 O O . VAL A 1 168 ? -24.578 -3.191 6.035 1 71.88 168 VAL A O 1
ATOM 1310 N N . GLY A 1 169 ? -23.562 -5.129 5.746 1 54.03 169 GLY A N 1
ATOM 1311 C CA . GLY A 1 169 ? -24.453 -5.523 4.668 1 54.03 169 GLY A CA 1
ATOM 1312 C C . GLY A 1 169 ? -25.781 -6.062 5.16 1 54.03 169 GLY A C 1
ATOM 1313 O O . GLY A 1 169 ? -25.922 -6.426 6.332 1 54.03 169 GLY A O 1
ATOM 1314 N N . MET B 1 1 ? -1.656 -52.969 29.953 1 28.94 1 MET B N 1
ATOM 1315 C CA . MET B 1 1 ? -0.588 -52 29.859 1 28.94 1 MET B CA 1
ATOM 1316 C C . MET B 1 1 ? -0.999 -50.844 28.953 1 28.94 1 MET B C 1
ATOM 1318 O O . MET B 1 1 ? -1.032 -51 27.734 1 28.94 1 MET B O 1
ATOM 1322 N N . THR B 1 2 ? -1.998 -49.969 29.359 1 32.28 2 THR B N 1
ATOM 1323 C CA . THR B 1 2 ? -2.758 -48.906 28.719 1 32.28 2 THR B CA 1
ATOM 1324 C C . THR B 1 2 ? -1.884 -47.656 28.5 1 32.28 2 THR B C 1
ATOM 1326 O O . THR B 1 2 ? -1.444 -47.031 29.469 1 32.28 2 THR B O 1
ATOM 1329 N N . THR B 1 3 ? -0.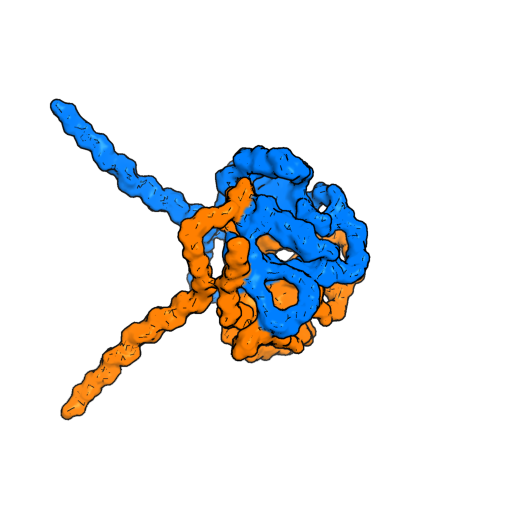977 -47.688 27.438 1 31.69 3 THR B N 1
ATOM 1330 C CA . THR B 1 3 ? -0.021 -46.656 27.078 1 31.69 3 THR B CA 1
ATOM 1331 C C . THR B 1 3 ? -0.738 -45.344 26.797 1 31.69 3 THR B C 1
ATOM 1333 O O . THR B 1 3 ? -1.735 -45.312 26.062 1 31.69 3 THR B O 1
ATOM 1336 N N . ASN B 1 4 ? -0.626 -44.344 27.688 1 30.23 4 ASN B N 1
ATOM 1337 C CA . ASN B 1 4 ? -1.114 -42.969 27.797 1 30.23 4 ASN B CA 1
ATOM 1338 C C . ASN B 1 4 ? -0.66 -42.125 26.625 1 30.23 4 ASN B C 1
ATOM 1340 O O . ASN B 1 4 ? 0.525 -41.812 26.5 1 30.23 4 ASN B O 1
ATOM 1344 N N . ILE B 1 5 ? -1.242 -42.188 25.438 1 29.73 5 ILE B N 1
ATOM 1345 C CA . ILE B 1 5 ? -1.009 -41.469 24.203 1 29.73 5 ILE B CA 1
ATOM 1346 C C . ILE B 1 5 ? -1.294 -40 24.406 1 29.73 5 ILE B C 1
ATOM 1348 O O . ILE B 1 5 ? -1.276 -39.219 23.453 1 29.73 5 ILE B O 1
ATOM 1352 N N . LEU B 1 6 ? -1.612 -39.562 25.719 1 31.36 6 LEU B N 1
ATOM 1353 C CA . LEU B 1 6 ? -2.109 -38.188 25.828 1 31.36 6 LEU B CA 1
ATOM 1354 C C . LEU B 1 6 ? -0.991 -37.188 25.578 1 31.36 6 LEU B C 1
ATOM 1356 O O . LEU B 1 6 ? -1.218 -35.969 25.625 1 31.36 6 LEU B O 1
ATOM 1360 N N . GLY B 1 7 ? 0.282 -37.625 25.531 1 29.55 7 GLY B N 1
ATOM 1361 C CA . GLY B 1 7 ? 1.323 -36.625 25.656 1 29.55 7 GLY B CA 1
ATOM 1362 C C . GLY B 1 7 ? 1.451 -35.719 24.422 1 29.55 7 GLY B C 1
ATOM 1363 O O . GLY B 1 7 ? 2.227 -34.781 24.422 1 29.55 7 GLY B O 1
ATOM 1364 N N . SER B 1 8 ? 1 -36.094 23.188 1 29.91 8 SER B N 1
ATOM 1365 C CA . SER B 1 8 ? 1.58 -35.438 22 1 29.91 8 SER B CA 1
ATOM 1366 C C . SER B 1 8 ? 0.863 -34.156 21.656 1 29.91 8 SER B C 1
ATOM 1368 O O . SER B 1 8 ? 1.158 -33.531 20.641 1 29.91 8 SER B O 1
ATOM 1370 N N . TRP B 1 9 ? -0.227 -33.781 22.438 1 30.66 9 TRP B N 1
ATOM 1371 C CA . TRP B 1 9 ? -0.991 -32.656 21.859 1 30.66 9 TRP B CA 1
ATOM 1372 C C . TRP B 1 9 ? -0.315 -31.328 22.156 1 30.66 9 TRP B C 1
ATOM 1374 O O . TRP B 1 9 ? -0.783 -30.281 21.703 1 30.66 9 TRP B O 1
ATOM 1384 N N . GLY B 1 10 ? 0.602 -31.281 23.141 1 30.39 10 GLY B N 1
ATOM 1385 C CA . GLY B 1 10 ? 1.085 -29.984 23.609 1 30.39 10 GLY B CA 1
ATOM 1386 C C . GLY B 1 10 ? 1.877 -29.234 22.562 1 30.39 10 GLY B C 1
ATOM 1387 O O . GLY B 1 10 ? 1.998 -28 22.641 1 30.39 10 GLY B O 1
ATOM 1388 N N . HIS B 1 11 ? 2.613 -29.875 21.656 1 32.62 11 HIS B N 1
ATOM 1389 C CA . HIS B 1 11 ? 3.633 -29.156 20.891 1 32.62 11 HIS B CA 1
ATOM 1390 C C . HIS B 1 11 ? 3.016 -28.375 19.734 1 32.62 11 HIS B C 1
ATOM 1392 O O . HIS B 1 11 ? 3.695 -27.578 19.078 1 32.62 11 HIS B O 1
ATOM 1398 N N . MET B 1 12 ? 1.725 -28.594 19.422 1 25.61 12 MET B N 1
ATOM 1399 C CA . MET B 1 12 ? 1.293 -27.938 18.188 1 25.61 12 MET B CA 1
ATOM 1400 C C . MET B 1 12 ? 0.941 -26.469 18.438 1 25.61 12 MET B C 1
ATOM 1402 O O . MET B 1 12 ? 0.553 -25.75 17.516 1 25.61 12 MET B O 1
ATOM 1406 N N . LYS B 1 13 ? 0.691 -26.062 19.688 1 30.73 13 LYS B N 1
ATOM 1407 C CA . LYS B 1 13 ? 0.258 -24.672 19.812 1 30.73 13 LYS B CA 1
ATOM 1408 C C . LYS B 1 13 ? 1.35 -23.703 19.359 1 30.73 13 LYS B C 1
ATOM 1410 O O . LYS B 1 13 ? 1.068 -22.547 19.031 1 30.73 13 LYS B O 1
ATOM 1415 N N . ASP B 1 14 ? 2.604 -24.031 19.641 1 28.91 14 ASP B N 1
ATOM 1416 C CA . ASP B 1 14 ? 3.627 -23.016 19.422 1 28.91 14 ASP B CA 1
ATOM 1417 C C . ASP B 1 14 ? 3.891 -22.812 17.938 1 28.91 14 ASP B C 1
ATOM 1419 O O . ASP B 1 14 ? 4.523 -21.844 17.531 1 28.91 14 ASP B O 1
ATOM 1423 N N . ALA B 1 15 ? 3.539 -23.797 17.031 1 31.06 15 ALA B N 1
ATOM 1424 C CA . ALA B 1 15 ? 3.938 -23.625 15.641 1 31.06 15 ALA B CA 1
ATOM 1425 C C . ALA B 1 15 ? 3.062 -22.578 14.945 1 31.06 15 ALA B C 1
ATOM 1427 O O . ALA B 1 15 ? 3.445 -22.031 13.906 1 31.06 15 ALA B O 1
ATOM 1428 N N . ILE B 1 16 ? 1.859 -22.406 15.352 1 33 16 ILE B N 1
ATOM 1429 C CA . ILE B 1 16 ? 0.972 -21.641 14.484 1 33 16 ILE B CA 1
ATOM 1430 C C . ILE B 1 16 ? 1.342 -20.156 14.547 1 33 16 ILE B C 1
ATOM 1432 O O . ILE B 1 16 ? 1.241 -19.453 13.547 1 33 16 ILE B O 1
ATOM 1436 N N . LEU B 1 17 ? 1.765 -19.656 15.672 1 32.66 17 LEU B N 1
ATOM 1437 C CA . LEU B 1 17 ? 2.051 -18.219 15.734 1 32.66 17 LEU B CA 1
ATOM 1438 C C . LEU B 1 17 ? 3.354 -17.906 15.008 1 32.66 17 LEU B C 1
ATOM 1440 O O . LEU B 1 17 ? 3.885 -16.797 15.148 1 32.66 17 LEU B O 1
ATOM 1444 N N . SER B 1 18 ? 4.035 -18.891 14.453 1 32.41 18 SER B N 1
ATOM 1445 C CA . SER B 1 18 ? 5.406 -18.703 14 1 32.41 18 SER B CA 1
ATOM 1446 C C . SER B 1 18 ? 5.457 -17.859 12.734 1 32.41 18 SER B C 1
ATOM 1448 O O . SER B 1 18 ? 6.535 -17.562 12.219 1 32.41 18 SER B O 1
ATOM 1450 N N . GLY B 1 19 ? 4.367 -17.75 12.078 1 35 19 GLY B N 1
ATOM 1451 C CA . GLY B 1 19 ? 4.559 -17.078 10.805 1 35 19 GLY B CA 1
ATOM 1452 C C . GLY B 1 19 ? 4.875 -15.594 10.953 1 35 19 GLY B C 1
ATOM 1453 O O . GLY B 1 19 ? 4.703 -14.82 10.008 1 35 19 GLY B O 1
ATOM 1454 N N . SER B 1 20 ? 4.867 -15.086 12.117 1 34.88 20 SER B N 1
ATOM 1455 C CA . SER B 1 20 ? 5.18 -13.664 12.242 1 34.88 20 SER B CA 1
ATOM 1456 C C . SER B 1 20 ? 6.555 -13.344 11.664 1 34.88 20 SER B C 1
ATOM 1458 O O . SER B 1 20 ? 7.48 -14.156 11.766 1 34.88 20 SER B O 1
ATOM 1460 N N . ARG B 1 21 ? 6.613 -12.594 10.586 1 37.09 21 ARG B N 1
ATOM 1461 C CA . ARG B 1 21 ? 7.906 -12.062 10.172 1 37.09 21 ARG B CA 1
ATOM 1462 C C . ARG B 1 21 ? 8.758 -11.68 11.383 1 37.09 21 ARG B C 1
ATOM 1464 O O . ARG B 1 21 ? 8.344 -10.859 12.203 1 37.09 21 ARG B O 1
ATOM 1471 N N . ARG B 1 22 ? 9.555 -12.656 11.875 1 38.16 22 ARG B N 1
ATOM 1472 C CA . ARG B 1 22 ? 10.516 -12.344 12.93 1 38.16 22 ARG B CA 1
ATOM 1473 C C . ARG B 1 22 ? 11.383 -11.148 12.555 1 38.16 22 ARG B C 1
ATOM 1475 O O . ARG B 1 22 ? 12.211 -11.234 11.656 1 38.16 22 ARG B O 1
ATOM 1482 N N . PHE B 1 23 ? 10.75 -9.945 12.797 1 39.38 23 PHE B N 1
ATOM 1483 C CA . PHE B 1 23 ? 11.609 -8.781 12.695 1 39.38 23 PHE B CA 1
ATOM 1484 C C . PHE B 1 23 ? 12.781 -8.883 13.672 1 39.38 23 PHE B C 1
ATOM 1486 O O . PHE B 1 23 ? 12.586 -9.164 14.859 1 39.38 23 PHE B O 1
ATOM 1493 N N . VAL B 1 24 ? 13.828 -9.32 13.32 1 38.47 24 VAL B N 1
ATOM 1494 C CA . VAL B 1 24 ? 14.984 -9.156 14.195 1 38.47 24 VAL B CA 1
ATOM 1495 C C . VAL B 1 24 ? 15.055 -7.711 14.688 1 38.47 24 VAL B C 1
ATOM 1497 O O . VAL B 1 24 ? 15.164 -6.781 13.883 1 38.47 24 VAL B O 1
ATOM 1500 N N . GLN B 1 25 ? 14.383 -7.477 15.789 1 39.72 25 GLN B N 1
ATOM 1501 C CA . GLN B 1 25 ? 14.469 -6.152 16.391 1 39.72 25 GLN B CA 1
ATOM 1502 C C . GLN B 1 25 ? 15.914 -5.723 16.578 1 39.72 25 GLN B C 1
ATOM 1504 O O . GLN B 1 25 ? 16.656 -6.316 17.375 1 39.72 25 GLN B O 1
ATOM 1509 N N . ALA B 1 26 ? 16.656 -5.285 15.75 1 40 26 ALA B N 1
ATOM 1510 C CA . ALA B 1 26 ? 17.922 -4.656 16.109 1 40 26 ALA B CA 1
ATOM 1511 C C . ALA B 1 26 ? 17.734 -3.662 17.25 1 40 26 ALA B C 1
ATOM 1513 O O . ALA B 1 26 ? 16.75 -2.928 17.297 1 40 26 ALA B O 1
ATOM 1514 N N . LYS B 1 27 ? 18.375 -3.82 18.359 1 42.81 27 LYS B N 1
ATOM 1515 C CA . LYS B 1 27 ? 18.469 -2.992 19.547 1 42.81 27 LYS B CA 1
ATOM 1516 C C . LYS B 1 27 ? 18.547 -1.511 19.188 1 42.81 27 LYS B C 1
ATOM 1518 O O . LYS B 1 27 ? 18.531 -0.65 20.078 1 42.81 27 LYS B O 1
ATOM 1523 N N . ASN B 1 28 ? 19.234 -1.023 18.156 1 47.94 28 ASN B N 1
ATOM 1524 C CA . ASN B 1 28 ? 19.453 0.401 17.922 1 47.94 28 ASN B CA 1
ATOM 1525 C C . ASN B 1 28 ? 18.219 1.073 17.328 1 47.94 28 ASN B C 1
ATOM 1527 O O . ASN B 1 28 ? 17.594 0.533 16.406 1 47.94 28 ASN B O 1
ATOM 1531 N N . LYS B 1 29 ? 17.594 2.043 18 1 59.44 29 LYS B N 1
ATOM 1532 C CA . LYS B 1 29 ? 16.406 2.822 17.688 1 59.44 29 LYS B CA 1
ATOM 1533 C C . LYS B 1 29 ? 16.406 3.254 16.219 1 59.44 29 LYS B C 1
ATOM 1535 O O . LYS B 1 29 ? 17.281 4.004 15.789 1 59.44 29 LYS B O 1
ATOM 1540 N N . ARG B 1 30 ? 15.789 2.609 15.258 1 76.75 30 ARG B N 1
ATOM 1541 C CA . ARG B 1 30 ? 15.656 2.969 13.852 1 76.75 30 ARG B CA 1
ATOM 1542 C C . ARG B 1 30 ? 15.125 4.391 13.695 1 76.75 30 ARG B C 1
ATOM 1544 O O . ARG B 1 30 ? 14.211 4.801 14.414 1 76.75 30 ARG B O 1
ATOM 1551 N N . PRO B 1 31 ? 15.945 5.156 12.844 1 88.25 31 PRO B N 1
ATOM 1552 C CA . PRO B 1 31 ? 15.43 6.512 12.664 1 88.25 31 PRO B CA 1
ATOM 1553 C C . PRO B 1 31 ? 13.977 6.527 12.18 1 88.25 31 PRO B C 1
ATOM 1555 O O . PRO B 1 31 ? 13.578 5.672 11.391 1 88.25 31 PRO B O 1
ATOM 1558 N N . ASN B 1 32 ? 13.219 7.32 12.797 1 95.56 32 ASN B N 1
ATOM 1559 C CA . ASN B 1 32 ? 11.828 7.598 12.438 1 95.56 32 ASN B CA 1
ATOM 1560 C C . ASN B 1 32 ? 11.547 9.094 12.422 1 95.56 32 ASN B C 1
ATOM 1562 O O . ASN B 1 32 ? 10.867 9.609 13.312 1 95.56 32 ASN B O 1
ATOM 1566 N N . PRO B 1 33 ? 12.078 9.719 11.344 1 95.88 33 PRO B N 1
ATOM 1567 C CA . PRO B 1 33 ? 12.078 11.18 11.352 1 95.88 33 PRO B CA 1
ATOM 1568 C C . PRO B 1 33 ? 10.68 11.773 11.453 1 95.88 33 PRO B C 1
ATOM 1570 O O . PRO B 1 33 ? 10.484 12.812 12.094 1 95.88 33 PRO B O 1
ATOM 1573 N N . LEU B 1 34 ? 9.703 11.156 10.883 1 97.88 34 LEU B N 1
ATOM 1574 C CA . LEU B 1 34 ? 8.375 11.758 10.789 1 97.88 34 LEU B CA 1
ATOM 1575 C C . LEU B 1 34 ? 7.434 11.156 11.828 1 97.88 34 LEU B C 1
ATOM 1577 O O . LEU B 1 34 ? 6.223 11.391 11.781 1 97.88 34 LEU B O 1
ATOM 1581 N N . ASN B 1 35 ? 7.918 10.375 12.734 1 96.69 35 ASN B N 1
ATOM 1582 C CA . ASN B 1 35 ? 7.121 9.766 13.797 1 96.69 35 ASN B CA 1
ATOM 1583 C C . ASN B 1 35 ? 5.961 8.953 13.234 1 96.69 35 ASN B C 1
ATOM 1585 O O . ASN B 1 35 ? 4.824 9.078 13.695 1 96.69 35 ASN B O 1
ATOM 1589 N N . ILE B 1 36 ? 6.293 8.148 12.25 1 97.69 36 ILE B N 1
ATOM 1590 C CA . ILE B 1 36 ? 5.305 7.289 11.609 1 97.69 36 ILE B CA 1
ATOM 1591 C C . ILE B 1 36 ? 4.992 6.102 12.523 1 97.69 36 ILE B C 1
ATOM 1593 O O . ILE B 1 36 ? 5.902 5.492 13.086 1 97.69 36 ILE B O 1
ATOM 1597 N N . VAL B 1 37 ? 3.711 5.828 12.688 1 96.88 37 VAL B N 1
ATOM 1598 C CA . VAL B 1 37 ? 3.283 4.723 13.539 1 96.88 37 VAL B CA 1
ATOM 1599 C C . VAL B 1 37 ? 3.105 3.461 12.688 1 96.88 37 VAL B C 1
ATOM 1601 O O . VAL B 1 37 ? 3.672 2.412 13.008 1 96.88 37 VAL B O 1
ATOM 1604 N N . SER B 1 38 ? 2.32 3.529 11.609 1 96.81 38 SER B N 1
ATOM 1605 C CA . SER B 1 38 ? 2.018 2.391 10.742 1 96.81 38 SER B CA 1
ATOM 1606 C C . SER B 1 38 ? 1.379 2.844 9.438 1 96.81 38 SER B C 1
ATOM 1608 O O . SER B 1 38 ? 0.959 3.996 9.312 1 96.81 38 SER B O 1
ATOM 1610 N N . LEU B 1 39 ? 1.39 1.929 8.5 1 97.62 39 LEU B N 1
ATOM 1611 C CA . LEU B 1 39 ? 0.588 2.143 7.301 1 97.62 39 LEU B CA 1
ATOM 1612 C C . LEU B 1 39 ? -0.897 2.197 7.641 1 97.62 39 LEU B C 1
ATOM 1614 O O . LEU B 1 39 ? -1.386 1.391 8.438 1 97.62 39 LEU B O 1
ATOM 1618 N N . ASN B 1 40 ? -1.575 3.137 7.086 1 98 40 ASN B N 1
ATOM 1619 C CA . ASN B 1 40 ? -3.01 3.223 7.336 1 98 40 ASN B CA 1
ATOM 1620 C C . ASN B 1 40 ? -3.816 2.748 6.133 1 98 40 ASN B C 1
ATOM 1622 O O . ASN B 1 40 ? -4.691 1.889 6.262 1 98 40 ASN B O 1
ATOM 1626 N N . HIS B 1 41 ? -3.576 3.369 4.957 1 98.62 41 HIS B N 1
ATOM 1627 C CA . HIS B 1 41 ? -4.359 2.961 3.795 1 98.62 41 HIS B CA 1
ATOM 1628 C C . HIS B 1 41 ? -3.609 3.244 2.496 1 98.62 41 HIS B C 1
ATOM 1630 O O . HIS B 1 41 ? -2.611 3.969 2.496 1 98.62 41 HIS B O 1
ATOM 1636 N N . VAL B 1 42 ? -4.059 2.578 1.453 1 98.56 42 VAL B N 1
ATOM 1637 C CA . VAL B 1 42 ? -3.715 2.895 0.072 1 98.56 42 VAL B CA 1
ATOM 1638 C C . VAL B 1 42 ? -4.93 3.484 -0.641 1 98.56 42 VAL B C 1
ATOM 1640 O O . VAL B 1 42 ? -6.031 2.938 -0.561 1 98.56 42 VAL B O 1
ATOM 1643 N N . SER B 1 43 ? -4.676 4.625 -1.29 1 98.12 43 SER B N 1
ATOM 1644 C CA . SER B 1 43 ? -5.734 5.266 -2.064 1 98.12 43 SER B CA 1
ATOM 1645 C C . SER B 1 43 ? -5.559 5.012 -3.557 1 98.12 43 SER B C 1
ATOM 1647 O O . SER B 1 43 ? -4.469 5.195 -4.098 1 98.12 43 SER B O 1
ATOM 1649 N N . LEU B 1 44 ? -6.637 4.605 -4.18 1 97.12 44 LEU B N 1
ATOM 1650 C CA . LEU B 1 44 ? -6.645 4.297 -5.605 1 97.12 44 LEU B CA 1
ATOM 1651 C C . LEU B 1 44 ? -7.746 5.07 -6.32 1 97.12 44 LEU B C 1
ATOM 1653 O O . LEU B 1 44 ? -8.82 5.289 -5.758 1 97.12 44 LEU B O 1
ATOM 1657 N N . ASN B 1 45 ? -7.43 5.41 -7.527 1 95.62 45 ASN B N 1
ATOM 1658 C CA . ASN B 1 45 ? -8.469 5.996 -8.367 1 95.62 45 ASN B CA 1
ATOM 1659 C C . ASN B 1 45 ? -9.203 4.93 -9.18 1 95.62 45 ASN B C 1
ATOM 1661 O O . ASN B 1 45 ? -8.594 3.943 -9.602 1 95.62 45 ASN B O 1
ATOM 1665 N N . CYS B 1 46 ? -10.453 5.156 -9.359 1 95.5 46 CYS B N 1
ATOM 1666 C CA . CYS B 1 46 ? -11.242 4.211 -10.141 1 95.5 46 CYS B CA 1
ATOM 1667 C C . CYS B 1 46 ? -12.281 4.934 -10.984 1 95.5 46 CYS B C 1
ATOM 1669 O O . CYS B 1 46 ? -12.648 6.07 -10.688 1 95.5 46 CYS B O 1
ATOM 1671 N N . HIS B 1 47 ? -12.703 4.25 -12.016 1 94.31 47 HIS B N 1
ATOM 1672 C CA . HIS B 1 47 ? -13.734 4.793 -12.891 1 94.31 47 HIS B CA 1
ATOM 1673 C C . HIS B 1 47 ? -15.133 4.539 -12.328 1 94.31 47 HIS B C 1
ATOM 1675 O O . HIS B 1 47 ? -15.992 5.418 -12.375 1 94.31 47 HIS B O 1
ATOM 1681 N N . SER B 1 48 ? -15.367 3.412 -11.891 1 95.69 48 SER B N 1
ATOM 1682 C CA . SER B 1 48 ? -16.609 3.018 -11.25 1 95.69 48 SER B CA 1
ATOM 1683 C C . SER B 1 48 ? -16.375 2.547 -9.82 1 95.69 48 SER B C 1
ATOM 1685 O O . SER B 1 48 ? -15.805 1.478 -9.602 1 95.69 48 SER B O 1
ATOM 1687 N N . VAL B 1 49 ? -16.875 3.332 -8.875 1 97.38 49 VAL B N 1
ATOM 1688 C CA . VAL B 1 49 ? -16.703 2.998 -7.465 1 97.38 49 VAL B CA 1
ATOM 1689 C C . VAL B 1 49 ? -17.391 1.667 -7.168 1 97.38 49 VAL B C 1
ATOM 1691 O O . VAL B 1 49 ? -16.828 0.816 -6.469 1 97.38 49 VAL B O 1
ATOM 1694 N N . GLU B 1 50 ? -18.547 1.488 -7.707 1 97.69 50 GLU B N 1
ATOM 1695 C CA . GLU B 1 50 ? -19.297 0.263 -7.461 1 97.69 50 GLU B CA 1
ATOM 1696 C C . GLU B 1 50 ? -18.531 -0.961 -7.969 1 97.69 50 GLU B C 1
ATOM 1698 O O . GLU B 1 50 ? -18.438 -1.97 -7.266 1 97.69 50 GLU B O 1
ATOM 1703 N N . GLU B 1 51 ? -18.031 -0.916 -9.18 1 97.38 51 GLU B N 1
ATOM 1704 C CA . GLU B 1 51 ? -17.297 -2.037 -9.758 1 97.38 51 GLU B CA 1
ATOM 1705 C C . GLU B 1 51 ? -16.047 -2.352 -8.945 1 97.38 51 GLU B C 1
ATOM 1707 O O . GLU B 1 51 ? -15.773 -3.514 -8.633 1 97.38 51 GLU B O 1
ATOM 1712 N N . SER B 1 52 ? -15.32 -1.326 -8.625 1 98.06 52 SER B N 1
ATOM 1713 C CA . SER B 1 52 ? -14.094 -1.529 -7.855 1 98.06 52 SER B CA 1
ATOM 1714 C C . SER B 1 52 ? -14.406 -2.02 -6.445 1 98.06 52 SER B C 1
ATOM 1716 O O . SER B 1 52 ? -13.742 -2.932 -5.941 1 98.06 52 SER B O 1
ATOM 1718 N N . LYS B 1 53 ? -15.359 -1.39 -5.852 1 98.38 53 LYS B N 1
ATOM 1719 C CA . LYS B 1 53 ? -15.781 -1.844 -4.527 1 98.38 53 LYS B CA 1
ATOM 1720 C C . LYS B 1 53 ? -16.141 -3.326 -4.543 1 98.38 53 LYS B C 1
ATOM 1722 O O . LYS B 1 53 ? -15.719 -4.082 -3.664 1 98.38 53 LYS B O 1
ATOM 1727 N N . SER B 1 54 ? -16.922 -3.738 -5.504 1 98.12 54 SER B N 1
ATOM 1728 C CA . SER B 1 54 ? -17.328 -5.137 -5.637 1 98.12 54 SER B CA 1
ATOM 1729 C C . SER B 1 54 ? -16.109 -6.051 -5.781 1 98.12 54 SER B C 1
ATOM 1731 O O . SER B 1 54 ? -16.047 -7.113 -5.16 1 98.12 54 SER B O 1
ATOM 1733 N N . PHE B 1 55 ? -15.188 -5.656 -6.527 1 98.44 55 PHE B N 1
ATOM 1734 C CA . PHE B 1 55 ? -13.977 -6.441 -6.734 1 98.44 55 PHE B CA 1
ATOM 1735 C C . PHE B 1 55 ? -13.211 -6.613 -5.426 1 98.44 55 PHE B C 1
ATOM 1737 O O . PHE B 1 55 ? -12.875 -7.734 -5.043 1 98.44 55 PHE B O 1
ATOM 1744 N N . TYR B 1 56 ? -12.938 -5.574 -4.777 1 98.5 56 TYR B N 1
ATOM 1745 C CA . TYR B 1 56 ? -12.133 -5.629 -3.562 1 98.5 56 TYR B CA 1
ATOM 1746 C C . TYR B 1 56 ? -12.867 -6.375 -2.455 1 98.5 56 TYR B C 1
ATOM 1748 O O . TYR B 1 56 ? -12.242 -7.016 -1.607 1 98.5 56 TYR B O 1
ATOM 1756 N N . GLU B 1 57 ? -14.164 -6.297 -2.494 1 97.69 57 GLU B N 1
ATOM 1757 C CA . GLU B 1 57 ? -14.953 -7.039 -1.515 1 97.69 57 GLU B CA 1
ATOM 1758 C C . GLU B 1 57 ? -15.031 -8.516 -1.875 1 97.69 57 GLU B C 1
ATOM 1760 O O . GLU B 1 57 ? -14.664 -9.375 -1.074 1 97.69 57 GLU B O 1
ATOM 1765 N N . LYS B 1 58 ? -15.383 -8.805 -3.062 1 97.31 58 LYS B N 1
ATOM 1766 C CA . LYS B 1 58 ? -15.75 -10.164 -3.43 1 97.31 58 LYS B CA 1
ATOM 1767 C C . LYS B 1 58 ? -14.523 -10.984 -3.828 1 97.31 58 LYS B C 1
ATOM 1769 O O . LYS B 1 58 ? -14.484 -12.195 -3.615 1 97.31 58 LYS B O 1
ATOM 1774 N N . VAL B 1 59 ? -13.586 -10.344 -4.422 1 98.06 59 VAL B N 1
ATOM 1775 C CA . VAL B 1 59 ? -12.414 -11.086 -4.883 1 98.06 59 VAL B CA 1
ATOM 1776 C C . VAL B 1 59 ? -11.336 -11.086 -3.797 1 98.06 59 VAL B C 1
ATOM 1778 O O . VAL B 1 59 ? -10.789 -12.133 -3.461 1 98.06 59 VAL B O 1
ATOM 1781 N N . LEU B 1 60 ? -11.109 -9.977 -3.186 1 98.06 60 LEU B N 1
ATOM 1782 C CA . LEU B 1 60 ? -9.984 -9.891 -2.258 1 98.06 60 LEU B CA 1
ATOM 1783 C C . LEU B 1 60 ? -10.453 -10.078 -0.818 1 98.06 60 LEU B C 1
ATOM 1785 O O . LEU B 1 60 ? -9.648 -10.383 0.066 1 98.06 60 LEU B O 1
ATOM 1789 N N . GLY B 1 61 ? -11.727 -9.789 -0.548 1 97.12 61 GLY B N 1
ATOM 1790 C CA . GLY B 1 61 ? -12.25 -10.078 0.777 1 97.12 61 GLY B CA 1
ATOM 1791 C C . GLY B 1 61 ? -12.211 -8.883 1.71 1 97.12 61 GLY B C 1
ATOM 1792 O O . GLY B 1 61 ? -12.336 -9.031 2.928 1 97.12 61 GLY B O 1
ATOM 1793 N N . PHE B 1 62 ? -12.086 -7.68 1.19 1 97.94 62 PHE B N 1
ATOM 1794 C CA . PHE B 1 62 ? -12.18 -6.48 2.02 1 97.94 62 PHE B CA 1
ATOM 1795 C C . PHE B 1 62 ? -13.625 -6.207 2.42 1 97.94 62 PHE B C 1
ATOM 1797 O O . PHE B 1 62 ? -14.555 -6.672 1.762 1 97.94 62 PHE B O 1
ATOM 1804 N N . ILE B 1 63 ? -13.727 -5.367 3.49 1 97.38 63 ILE B N 1
ATOM 1805 C CA . ILE B 1 63 ? -15.062 -5.039 3.969 1 97.38 63 ILE B CA 1
ATOM 1806 C C . ILE B 1 63 ? -15.305 -3.539 3.838 1 97.38 63 ILE B C 1
ATOM 1808 O O . ILE B 1 63 ? -14.461 -2.73 4.23 1 97.38 63 ILE B O 1
ATOM 1812 N N . PRO B 1 64 ? -16.484 -3.203 3.254 1 97.94 64 PRO B N 1
ATOM 1813 C CA . PRO B 1 64 ? -16.812 -1.772 3.225 1 97.94 64 PRO B CA 1
ATOM 1814 C C . PRO B 1 64 ? -16.922 -1.166 4.621 1 97.94 64 PRO B C 1
ATOM 1816 O O . PRO B 1 64 ? -17.438 -1.814 5.539 1 97.94 64 PRO B O 1
ATOM 1819 N N . VAL B 1 65 ? -16.453 0.062 4.77 1 98.06 65 VAL B N 1
ATOM 1820 C CA . VAL B 1 65 ? -16.516 0.741 6.059 1 98.06 65 VAL B CA 1
ATOM 1821 C C . VAL B 1 65 ? -17.016 2.17 5.871 1 98.06 65 VAL B C 1
ATOM 1823 O O . VAL B 1 65 ? -17.047 2.678 4.746 1 98.06 65 VAL B O 1
ATOM 1826 N N . HIS B 1 66 ? -17.344 2.793 6.941 1 97.44 66 HIS B N 1
ATOM 1827 C CA . HIS B 1 66 ? -17.859 4.152 6.957 1 97.44 66 HIS B CA 1
ATOM 1828 C C . HIS B 1 66 ? -16.797 5.16 6.543 1 97.44 66 HIS B C 1
ATOM 1830 O O . HIS B 1 66 ? -15.641 5.062 6.969 1 97.44 66 HIS B O 1
ATOM 1836 N N . ARG B 1 67 ? -17.203 6.102 5.734 1 96.94 67 ARG B N 1
ATOM 1837 C CA . ARG B 1 67 ? -16.359 7.238 5.367 1 96.94 67 ARG B CA 1
ATOM 1838 C C . ARG B 1 67 ? -16.688 8.461 6.227 1 96.94 67 ARG B C 1
ATOM 1840 O O . ARG B 1 67 ? -17.828 8.656 6.633 1 96.94 67 ARG B O 1
ATOM 1847 N N . PRO B 1 68 ? -15.688 9.258 6.449 1 97.5 68 PRO B N 1
ATOM 1848 C CA . PRO B 1 68 ? -15.977 10.508 7.156 1 97.5 68 PRO B CA 1
ATOM 1849 C C . PRO B 1 68 ? -17.047 11.344 6.461 1 97.5 68 PRO B C 1
ATOM 1851 O O . PRO B 1 68 ? -17.047 11.461 5.234 1 97.5 68 PRO B O 1
ATOM 1854 N N . GLY B 1 69 ? -17.859 12 7.23 1 96.31 69 GLY B N 1
ATOM 1855 C CA . GLY B 1 69 ? -19 12.734 6.719 1 96.31 69 GLY B CA 1
ATOM 1856 C C . GLY B 1 69 ? -18.609 13.953 5.906 1 96.31 69 GLY B C 1
ATOM 1857 O O . GLY B 1 69 ? -19.375 14.43 5.07 1 96.31 69 GLY B O 1
ATOM 1858 N N . SER B 1 70 ? -17.5 14.508 6.082 1 96.81 70 SER B N 1
ATOM 1859 C CA . SER B 1 70 ? -17.078 15.727 5.398 1 96.81 70 SER B CA 1
ATOM 1860 C C . SER B 1 70 ? -16.688 15.438 3.953 1 96.81 70 SER B C 1
ATOM 1862 O O . SER B 1 70 ? -16.531 16.359 3.152 1 96.81 70 SER B O 1
ATOM 1864 N N . LEU B 1 71 ? -16.438 14.188 3.65 1 96.25 71 LEU B N 1
ATOM 1865 C CA . LEU B 1 71 ? -16.078 13.828 2.279 1 96.25 71 LEU B CA 1
ATOM 1866 C C . LEU B 1 71 ? -17.312 13.781 1.394 1 96.25 71 LEU B C 1
ATOM 1868 O O . LEU B 1 71 ? -18.234 12.992 1.645 1 96.25 71 LEU B O 1
ATOM 1872 N N . THR B 1 72 ? -17.25 14.516 0.348 1 93.25 72 THR B N 1
ATOM 1873 C CA . THR B 1 72 ? -18.453 14.633 -0.476 1 93.25 72 THR B CA 1
ATOM 1874 C C . THR B 1 72 ? -18.219 14.008 -1.85 1 93.25 72 THR B C 1
ATOM 1876 O O . THR B 1 72 ? -19.172 13.758 -2.59 1 93.25 72 THR B O 1
ATOM 1879 N N . SER B 1 73 ? -17.031 13.766 -2.168 1 93.12 73 SER B N 1
ATOM 1880 C CA . SER B 1 73 ? -16.75 13.148 -3.459 1 93.12 73 SER B CA 1
ATOM 1881 C C . SER B 1 73 ? -17.188 11.688 -3.484 1 93.12 73 SER B C 1
ATOM 1883 O O . SER B 1 73 ? -17.281 11.047 -2.438 1 93.12 73 SER B O 1
ATOM 1885 N N . GLU B 1 74 ? -17.5 11.242 -4.652 1 95.62 74 GLU B N 1
ATOM 1886 C CA . GLU B 1 74 ? -17.844 9.836 -4.801 1 95.62 74 GLU B CA 1
ATOM 1887 C C . GLU B 1 74 ? -16.641 8.938 -4.512 1 95.62 74 GLU B C 1
ATOM 1889 O O . GLU B 1 74 ? -15.555 9.164 -5.031 1 95.62 74 GLU B O 1
ATOM 1894 N N . GLY B 1 75 ? -16.891 7.918 -3.701 1 97.81 75 GLY B N 1
ATOM 1895 C CA . GLY B 1 75 ? -15.852 6.98 -3.314 1 97.81 75 GLY B CA 1
ATOM 1896 C C . GLY B 1 75 ? -16.328 5.918 -2.346 1 97.81 75 GLY B C 1
ATOM 1897 O O . GLY B 1 75 ? -17.531 5.824 -2.066 1 97.81 75 GLY B O 1
ATOM 1898 N N . ALA B 1 76 ? -15.422 5.082 -1.905 1 98.38 76 ALA B N 1
ATOM 1899 C CA . ALA B 1 76 ? -15.672 4.031 -0.921 1 98.38 76 ALA B CA 1
ATOM 1900 C C . ALA B 1 76 ? -14.406 3.729 -0.117 1 98.38 76 ALA B C 1
ATOM 1902 O O . ALA B 1 76 ? -13.297 3.793 -0.646 1 98.38 76 ALA B O 1
ATOM 1903 N N . TRP B 1 77 ? -14.641 3.48 1.162 1 98.69 77 TRP B N 1
ATOM 1904 C CA . TRP B 1 77 ? -13.562 2.992 2.02 1 98.69 77 TRP B CA 1
ATOM 1905 C C . TRP B 1 77 ? -13.781 1.525 2.379 1 98.69 77 TRP B C 1
ATOM 1907 O O . TRP B 1 77 ? -14.906 1.106 2.66 1 98.69 77 TRP B O 1
ATOM 1917 N N . LEU B 1 78 ? -12.734 0.768 2.273 1 98.56 78 LEU B N 1
ATOM 1918 C CA . LEU B 1 78 ? -12.742 -0.635 2.674 1 98.56 78 LEU B CA 1
ATOM 1919 C C . LEU B 1 78 ? -11.617 -0.927 3.654 1 98.56 78 LEU B C 1
ATOM 1921 O O . LEU B 1 78 ? -10.633 -0.18 3.723 1 98.56 78 LEU B O 1
ATOM 1925 N N . SER B 1 79 ? -11.805 -2 4.41 1 97.75 79 SER B N 1
ATOM 1926 C CA . SER B 1 79 ? -10.797 -2.412 5.387 1 97.75 79 SER B CA 1
ATOM 1927 C C . SER B 1 79 ? -10.594 -3.922 5.367 1 97.75 79 SER B C 1
ATOM 1929 O O . SER B 1 79 ? -11.555 -4.684 5.203 1 97.75 79 SER B O 1
ATOM 1931 N N . GLY B 1 80 ? -9.352 -4.312 5.48 1 96.44 80 GLY B N 1
ATOM 1932 C CA . GLY B 1 80 ? -8.992 -5.719 5.555 1 96.44 80 GLY B CA 1
ATOM 1933 C C . GLY B 1 80 ? -7.492 -5.945 5.66 1 96.44 80 GLY B C 1
ATOM 1934 O O . GLY B 1 80 ? -6.703 -5.105 5.23 1 96.44 80 GLY B O 1
ATOM 1935 N N . PHE B 1 81 ? -7.172 -6.957 6.371 1 95.75 81 PHE B N 1
ATOM 1936 C CA . PHE B 1 81 ? -5.801 -7.445 6.391 1 95.75 81 PHE B CA 1
ATOM 1937 C C . PHE B 1 81 ? -4.855 -6.387 6.949 1 95.75 81 PHE B C 1
ATOM 1939 O O . PHE B 1 81 ? -3.729 -6.242 6.473 1 95.75 81 PHE B O 1
ATOM 1946 N N . GLY B 1 82 ? -5.363 -5.52 7.766 1 91.38 82 GLY B N 1
ATOM 1947 C CA . GLY B 1 82 ? -4.551 -4.582 8.523 1 91.38 82 GLY B CA 1
ATOM 1948 C C . GLY B 1 82 ? -4.434 -3.223 7.859 1 91.38 82 GLY B C 1
ATOM 1949 O O . GLY B 1 82 ? -3.74 -2.336 8.359 1 91.38 82 GLY B O 1
ATOM 1950 N N . ILE B 1 83 ? -5.09 -3.055 6.727 1 96.38 83 ILE B N 1
ATOM 1951 C CA . ILE B 1 83 ? -4.969 -1.769 6.047 1 96.38 83 ILE B CA 1
ATOM 1952 C C . ILE B 1 83 ? -6.328 -1.34 5.504 1 96.38 83 ILE B C 1
ATOM 1954 O O . ILE B 1 83 ? -7.258 -2.148 5.43 1 96.38 83 ILE B O 1
ATOM 1958 N N . GLY B 1 84 ? -6.41 -0.056 5.137 1 98 84 GLY B N 1
ATOM 1959 C CA . GLY B 1 84 ? -7.527 0.455 4.355 1 98 84 GLY B CA 1
ATOM 1960 C C . GLY B 1 84 ? -7.238 0.52 2.869 1 98 84 GLY B C 1
ATOM 1961 O O . GLY B 1 84 ? -6.094 0.729 2.463 1 98 84 GLY B O 1
ATOM 1962 N N . ILE B 1 85 ? -8.266 0.302 2.078 1 98.75 85 ILE B N 1
ATOM 1963 C CA . ILE B 1 85 ? -8.305 0.665 0.666 1 98.75 85 ILE B CA 1
ATOM 1964 C C . ILE B 1 85 ? -9.32 1.785 0.45 1 98.75 85 ILE B C 1
ATOM 1966 O O . ILE B 1 85 ? -10.508 1.627 0.756 1 98.75 85 ILE B O 1
ATOM 1970 N N . HIS B 1 86 ? -8.828 2.926 0.013 1 98.75 86 HIS B N 1
ATOM 1971 C CA . HIS B 1 86 ? -9.695 4.043 -0.331 1 98.75 86 HIS B CA 1
ATOM 1972 C C . HIS B 1 86 ? -9.852 4.18 -1.843 1 98.75 86 HIS B C 1
ATOM 1974 O O . HIS B 1 86 ? -8.859 4.363 -2.557 1 98.75 86 HIS B O 1
ATOM 1980 N N . LEU B 1 87 ? -11.094 4.012 -2.285 1 98.19 87 LEU B N 1
ATOM 1981 C CA . LEU B 1 87 ? -11.422 4.164 -3.697 1 98.19 87 LEU B CA 1
ATOM 1982 C C . LEU B 1 87 ? -11.992 5.551 -3.975 1 98.19 87 LEU B C 1
ATOM 1984 O O . LEU B 1 87 ? -12.977 5.957 -3.355 1 98.19 87 LEU B O 1
ATOM 1988 N N . LEU B 1 88 ? -11.328 6.305 -4.848 1 96.81 88 LEU B N 1
ATOM 1989 C CA . LEU B 1 88 ? -11.781 7.633 -5.242 1 96.81 88 LEU B CA 1
ATOM 1990 C C . LEU B 1 88 ? -12.18 7.652 -6.715 1 96.81 88 LEU B C 1
ATOM 1992 O O . LEU B 1 88 ? -11.398 7.238 -7.578 1 96.81 88 LEU B O 1
ATOM 1996 N N . CYS B 1 89 ? -13.312 8.141 -6.941 1 93.19 89 CYS B N 1
ATOM 1997 C CA . CYS B 1 89 ? -13.766 8.242 -8.32 1 93.19 89 CYS B CA 1
ATOM 1998 C C . CYS B 1 89 ? -13 9.32 -9.07 1 93.19 89 CYS B C 1
ATOM 2000 O O . CYS B 1 89 ? -12.852 10.445 -8.578 1 93.19 89 CYS B O 1
ATOM 2002 N N . SER B 1 90 ? -12.414 8.898 -10.117 1 87.5 90 SER B N 1
ATOM 2003 C CA . SER B 1 90 ? -11.719 9.867 -10.953 1 87.5 90 SER B CA 1
ATOM 2004 C C . SER B 1 90 ? -12.438 10.078 -12.281 1 87.5 90 SER B C 1
ATOM 2006 O O . SER B 1 90 ? -12.93 9.125 -12.883 1 87.5 90 SER B O 1
ATOM 2008 N N . SER B 1 91 ? -12.742 11.438 -12.508 1 74.62 91 SER B N 1
ATOM 2009 C CA . SER B 1 91 ? -13.352 11.75 -13.797 1 74.62 91 SER B CA 1
ATOM 2010 C C . SER B 1 91 ? -12.336 11.656 -14.93 1 74.62 91 SER B C 1
ATOM 2012 O O . SER B 1 91 ? -12.711 11.602 -16.094 1 74.62 91 SER B O 1
ATOM 2014 N N . GLU B 1 92 ? -11.188 11.836 -14.484 1 63 92 GLU B N 1
ATOM 2015 C CA . GLU B 1 92 ? -10.188 11.969 -15.539 1 63 92 GLU B CA 1
ATOM 2016 C C . GLU B 1 92 ? -9.898 10.625 -16.203 1 63 92 GLU B C 1
ATOM 2018 O O . GLU B 1 92 ? -9.938 9.586 -15.539 1 63 92 GLU B O 1
ATOM 2023 N N . ASP B 1 93 ? -10.172 10.688 -17.5 1 53.97 93 ASP B N 1
ATOM 2024 C CA . ASP B 1 93 ? -9.805 9.562 -18.359 1 53.97 93 ASP B CA 1
ATOM 2025 C C . ASP B 1 93 ? -8.367 9.109 -18.094 1 53.97 93 ASP B C 1
ATOM 2027 O O . ASP B 1 93 ? -7.418 9.828 -18.391 1 53.97 93 ASP B O 1
ATOM 2031 N N . GLU B 1 94 ? -8.172 8.75 -16.891 1 54.34 94 GLU B N 1
ATOM 2032 C CA . GLU B 1 94 ? -6.824 8.188 -16.844 1 54.34 94 GLU B CA 1
ATOM 2033 C C . GLU B 1 94 ? -6.523 7.367 -18.094 1 54.34 94 GLU B C 1
ATOM 2035 O O . GLU B 1 94 ? -7.441 6.934 -18.797 1 54.34 94 GLU B O 1
ATOM 2040 N N . CYS B 1 95 ? -5.117 7.391 -18.5 1 54.62 95 CYS B N 1
ATOM 2041 C CA . CYS B 1 95 ? -4.59 6.535 -19.547 1 54.62 95 CYS B CA 1
ATOM 2042 C C . CYS B 1 95 ? -5.316 5.195 -19.594 1 54.62 95 CYS B C 1
ATOM 2044 O O . CYS B 1 95 ? -5.918 4.785 -18.594 1 54.62 95 CYS B O 1
ATOM 2046 N N . ALA B 1 96 ? -5.363 4.723 -20.75 1 58.84 96 ALA B N 1
ATOM 2047 C CA . ALA B 1 96 ? -5.906 3.396 -21.031 1 58.84 96 ALA B CA 1
ATOM 2048 C C . ALA B 1 96 ? -5.582 2.42 -19.906 1 58.84 96 ALA B C 1
ATOM 2050 O O . ALA B 1 96 ? -4.465 2.41 -19.391 1 58.84 96 ALA B O 1
ATOM 2051 N N . ARG B 1 97 ? -6.68 1.864 -19.391 1 78.69 97 ARG B N 1
ATOM 2052 C CA . ARG B 1 97 ? -6.52 0.761 -18.453 1 78.69 97 ARG B CA 1
ATOM 2053 C C . ARG B 1 97 ? -5.488 -0.245 -18.953 1 78.69 97 ARG B C 1
ATOM 2055 O O . ARG B 1 97 ? -5.57 -0.705 -20.094 1 78.69 97 ARG B O 1
ATOM 2062 N N . LYS B 1 98 ? -4.574 -0.436 -18.109 1 82.31 98 LYS B N 1
ATOM 2063 C CA . LYS B 1 98 ? -3.6 -1.457 -18.484 1 82.31 98 LYS B CA 1
ATOM 2064 C C . LYS B 1 98 ? -4.246 -2.836 -18.547 1 82.31 98 LYS B C 1
ATOM 2066 O O . LYS B 1 98 ? -5.023 -3.209 -17.672 1 82.31 98 LYS B O 1
ATOM 2071 N N . THR B 1 99 ? -3.92 -3.52 -19.672 1 87.56 99 THR B N 1
ATOM 2072 C CA . THR B 1 99 ? -4.52 -4.84 -19.828 1 87.56 99 THR B CA 1
ATOM 2073 C C . THR B 1 99 ? -3.449 -5.93 -19.781 1 87.56 99 THR B C 1
ATOM 2075 O O . THR B 1 99 ? -3.764 -7.105 -19.562 1 87.56 99 THR B O 1
ATOM 2078 N N . THR B 1 100 ? -2.311 -5.488 -19.984 1 94.5 100 THR B N 1
ATOM 2079 C CA . THR B 1 100 ? -1.229 -6.465 -19.938 1 94.5 100 THR B CA 1
ATOM 2080 C C . THR B 1 100 ? -0.67 -6.566 -18.516 1 94.5 100 THR B C 1
ATOM 2082 O O . THR B 1 100 ? -0.432 -5.551 -17.859 1 94.5 100 THR B O 1
ATOM 2085 N N . ILE B 1 101 ? -0.534 -7.766 -18.094 1 97.12 101 ILE B N 1
ATOM 2086 C CA . ILE B 1 101 ? 0.037 -8.008 -16.766 1 97.12 101 ILE B CA 1
ATOM 2087 C C . ILE B 1 101 ? 1.561 -8.008 -16.859 1 97.12 101 ILE B C 1
ATOM 2089 O O . ILE B 1 101 ? 2.15 -8.859 -17.531 1 97.12 101 ILE B O 1
ATOM 2093 N N . ASP B 1 102 ? 2.176 -7.055 -16.25 1 95.5 102 ASP B N 1
ATOM 2094 C CA . ASP B 1 102 ? 3.627 -6.918 -16.156 1 95.5 102 ASP B CA 1
ATOM 2095 C C . ASP B 1 102 ? 4.078 -6.895 -14.695 1 95.5 102 ASP B C 1
ATOM 2097 O O . ASP B 1 102 ? 3.893 -5.898 -14 1 95.5 102 ASP B O 1
ATOM 2101 N N . PRO B 1 103 ? 4.734 -7.965 -14.227 1 95.88 103 PRO B N 1
ATOM 2102 C CA . PRO B 1 103 ? 5.148 -8.055 -12.82 1 95.88 103 PRO B CA 1
ATOM 2103 C C . PRO B 1 103 ? 6.012 -6.875 -12.391 1 95.88 103 PRO B C 1
ATOM 2105 O O . PRO B 1 103 ? 6.219 -6.664 -11.188 1 95.88 103 PRO B O 1
ATOM 2108 N N . LYS B 1 104 ? 6.477 -6.078 -13.336 1 94.06 104 LYS B N 1
ATOM 2109 C CA . LYS B 1 104 ? 7.352 -4.957 -13.008 1 94.06 104 LYS B CA 1
ATOM 2110 C C . LYS B 1 104 ? 6.559 -3.67 -12.828 1 94.06 104 LYS B C 1
ATOM 2112 O O . LYS B 1 104 ? 7.105 -2.648 -12.406 1 94.06 104 LYS B O 1
ATOM 2117 N N . ASP B 1 105 ? 5.297 -3.725 -13.094 1 93.69 105 ASP B N 1
ATOM 2118 C CA . ASP B 1 105 ? 4.445 -2.557 -12.875 1 93.69 105 ASP B CA 1
ATOM 2119 C C . ASP B 1 105 ? 4.176 -2.338 -11.391 1 93.69 105 ASP B C 1
ATOM 2121 O O . ASP B 1 105 ? 4.254 -3.279 -10.602 1 93.69 105 ASP B O 1
ATOM 2125 N N . LYS B 1 106 ? 3.922 -1.083 -11.023 1 96.12 106 LYS B N 1
ATOM 2126 C CA . LYS B 1 106 ? 3.518 -0.782 -9.656 1 96.12 106 LYS B CA 1
ATOM 2127 C C . LYS B 1 106 ? 2.361 -1.675 -9.211 1 96.12 106 LYS B C 1
ATOM 2129 O O . LYS B 1 106 ? 1.455 -1.959 -10 1 96.12 106 LYS B O 1
ATOM 2134 N N . HIS B 1 107 ? 2.451 -2.193 -7.945 1 98.12 107 HIS B N 1
ATOM 2135 C CA . HIS B 1 107 ? 1.408 -3.092 -7.461 1 98.12 107 HIS B CA 1
ATOM 2136 C C . HIS B 1 107 ? 1.372 -3.123 -5.938 1 98.12 107 HIS B C 1
ATOM 2138 O O . HIS B 1 107 ? 2.281 -2.611 -5.277 1 98.12 107 HIS B O 1
ATOM 2144 N N . ILE B 1 108 ? 0.295 -3.619 -5.422 1 98.69 108 ILE B N 1
ATOM 2145 C CA . ILE B 1 108 ? 0.165 -3.98 -4.016 1 98.69 108 ILE B CA 1
ATOM 2146 C C . ILE B 1 108 ? 0.205 -5.5 -3.867 1 98.69 108 ILE B C 1
ATOM 2148 O O . ILE B 1 108 ? -0.371 -6.227 -4.68 1 98.69 108 ILE B O 1
ATOM 2152 N N . SER B 1 109 ? 0.923 -5.949 -2.844 1 98.81 109 SER B N 1
ATOM 2153 C CA . SER B 1 109 ? 1.159 -7.379 -2.678 1 98.81 109 SER B CA 1
ATOM 2154 C C . SER B 1 109 ? 0.611 -7.879 -1.346 1 98.81 109 SER B C 1
ATOM 2156 O O . SER B 1 109 ? 0.838 -7.262 -0.304 1 98.81 109 SER B O 1
ATOM 2158 N N . PHE B 1 110 ? -0.003 -9.008 -1.416 1 98.75 110 PHE B N 1
ATOM 2159 C CA . PHE B 1 110 ? -0.519 -9.68 -0.229 1 98.75 110 PHE B CA 1
ATOM 2160 C C . PHE B 1 110 ? 0.096 -11.07 -0.083 1 98.75 110 PHE B C 1
ATOM 2162 O O . PHE B 1 110 ? 0.321 -11.758 -1.078 1 98.75 110 PHE B O 1
ATOM 2169 N N . GLN B 1 111 ? 0.243 -11.414 1.162 1 98 111 GLN B N 1
ATOM 2170 C CA . GLN B 1 111 ? 0.752 -12.742 1.464 1 98 111 GLN B CA 1
ATOM 2171 C C . GLN B 1 111 ? -0.383 -13.758 1.559 1 98 111 GLN B C 1
ATOM 2173 O O . GLN B 1 111 ? -1.448 -13.461 2.102 1 98 111 GLN B O 1
ATOM 2178 N N . CYS B 1 112 ? -0.101 -14.906 1.015 1 97.5 112 CYS B N 1
ATOM 2179 C CA . CYS B 1 112 ? -1.007 -16.047 1.031 1 97.5 112 CYS B CA 1
ATOM 2180 C C . CYS B 1 112 ? -0.262 -17.328 1.385 1 97.5 112 CYS B C 1
ATOM 2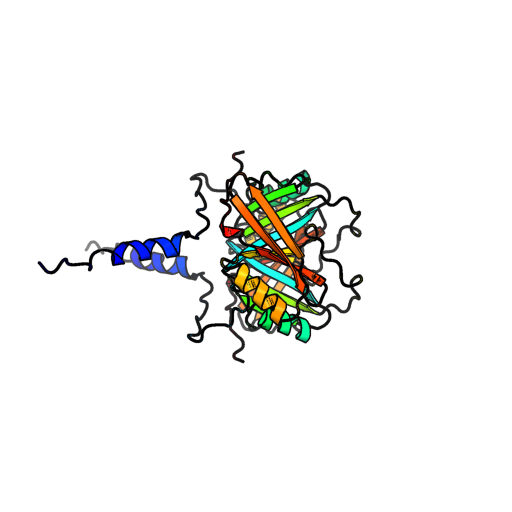182 O O . CYS B 1 112 ? 0.856 -17.562 0.916 1 97.5 112 CYS B O 1
ATOM 2184 N N . ASN B 1 113 ? -0.902 -18.188 2.221 1 92.31 113 ASN B N 1
ATOM 2185 C CA . ASN B 1 113 ? -0.215 -19.406 2.637 1 92.31 113 ASN B CA 1
ATOM 2186 C C . ASN B 1 113 ? -0.705 -20.625 1.857 1 92.31 113 ASN B C 1
ATOM 2188 O O . ASN B 1 113 ? -0.182 -21.719 2.025 1 92.31 113 ASN B O 1
ATOM 2192 N N . ASN B 1 114 ? -1.657 -20.516 1.019 1 97.19 114 ASN B N 1
ATOM 2193 C CA . ASN B 1 11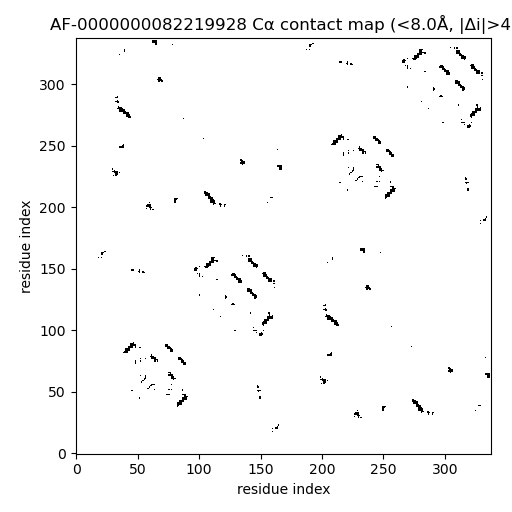4 ? -2.164 -21.594 0.183 1 97.19 114 ASN B CA 1
ATOM 2194 C C . ASN B 1 114 ? -2.348 -21.156 -1.265 1 97.19 114 ASN B C 1
ATOM 2196 O O . ASN B 1 114 ? -3.473 -20.906 -1.706 1 97.19 114 ASN B O 1
ATOM 2200 N N . MET B 1 115 ? -1.264 -21.203 -1.979 1 98.19 115 MET B N 1
ATOM 2201 C CA . MET B 1 115 ? -1.246 -20.688 -3.342 1 98.19 115 MET B CA 1
ATOM 2202 C C . MET B 1 115 ? -2.088 -21.547 -4.27 1 98.19 115 MET B C 1
ATOM 2204 O O . MET B 1 115 ? -2.709 -21.047 -5.207 1 98.19 115 MET B O 1
ATOM 2208 N N . ILE B 1 116 ? -2.084 -22.812 -4.02 1 98.06 116 ILE B N 1
ATOM 2209 C CA . ILE B 1 116 ? -2.828 -23.734 -4.863 1 98.06 116 ILE B CA 1
ATOM 2210 C C . ILE B 1 116 ? -4.32 -23.422 -4.789 1 98.06 116 ILE B C 1
ATOM 2212 O O . ILE B 1 116 ? -4.977 -23.25 -5.82 1 98.06 116 ILE B O 1
ATOM 2216 N N . GLN B 1 117 ? -4.828 -23.297 -3.631 1 98.25 117 GLN B N 1
ATOM 2217 C CA . GLN B 1 117 ? -6.242 -22.984 -3.459 1 98.25 117 GLN B CA 1
ATOM 2218 C C . GLN B 1 117 ? -6.555 -21.578 -3.988 1 98.25 117 GLN B C 1
ATOM 2220 O O . GLN B 1 117 ? -7.621 -21.359 -4.559 1 98.25 117 GLN B O 1
ATOM 2225 N N . MET B 1 118 ? -5.668 -20.703 -3.719 1 98.56 118 MET B N 1
ATOM 2226 C CA . MET B 1 118 ? -5.844 -19.344 -4.195 1 98.56 118 MET B CA 1
ATOM 2227 C C . MET B 1 118 ? -5.98 -19.297 -5.711 1 98.56 118 MET B C 1
ATOM 2229 O O . MET B 1 118 ? -6.895 -18.672 -6.242 1 98.56 118 MET B O 1
ATOM 2233 N N . GLU B 1 119 ? -5.168 -20 -6.426 1 98.5 119 GLU B N 1
ATOM 2234 C CA . GLU B 1 119 ? -5.219 -20.016 -7.887 1 98.5 119 GLU B CA 1
ATOM 2235 C C . GLU B 1 119 ? -6.508 -20.672 -8.383 1 98.5 119 GLU B C 1
ATOM 2237 O O . GLU B 1 119 ? -7.105 -20.219 -9.359 1 98.5 119 GLU B O 1
ATOM 2242 N N . LYS B 1 120 ? -6.879 -21.75 -7.723 1 98.5 120 LYS B N 1
ATOM 2243 C CA . LYS B 1 120 ? -8.141 -22.391 -8.078 1 98.5 120 LYS B CA 1
ATOM 2244 C C . LYS B 1 120 ? -9.312 -21.422 -7.977 1 98.5 120 LYS B C 1
ATOM 2246 O O . LYS B 1 120 ? -10.195 -21.406 -8.836 1 98.5 120 LYS B O 1
ATOM 2251 N N . THR B 1 121 ? -9.273 -20.656 -6.93 1 98.44 121 THR B N 1
ATOM 2252 C CA . THR B 1 121 ? -10.336 -19.672 -6.711 1 98.44 121 THR B CA 1
ATOM 2253 C C . THR B 1 121 ? -10.336 -18.609 -7.805 1 98.44 121 THR B C 1
ATOM 2255 O O . THR B 1 121 ? -11.391 -18.25 -8.32 1 98.44 121 THR B O 1
ATOM 2258 N N . LEU B 1 122 ? -9.172 -18.094 -8.211 1 98.56 122 LEU B N 1
ATOM 2259 C CA . LEU B 1 122 ? -9.086 -17.109 -9.281 1 98.56 122 LEU B CA 1
ATOM 2260 C C . LEU B 1 122 ? -9.656 -17.672 -10.578 1 98.56 122 LEU B C 1
ATOM 2262 O O . LEU B 1 122 ? -10.367 -16.969 -11.305 1 98.56 122 LEU B O 1
ATOM 2266 N N . LYS B 1 123 ? -9.305 -18.906 -10.812 1 98.31 123 LYS B N 1
ATOM 2267 C CA . LYS B 1 123 ? -9.812 -19.547 -12.016 1 98.31 123 LYS B CA 1
ATOM 2268 C C . LYS B 1 123 ? -11.336 -19.656 -11.984 1 98.31 123 LYS B C 1
ATOM 2270 O O . LYS B 1 123 ? -12.008 -19.359 -12.977 1 98.31 123 LYS B O 1
ATOM 2275 N N . LYS B 1 124 ? -11.859 -20.047 -10.891 1 98.19 124 LYS B N 1
ATOM 2276 C CA . LYS B 1 124 ? -13.305 -20.172 -10.734 1 98.19 124 LYS B CA 1
ATOM 2277 C C . LYS B 1 124 ? -13.984 -18.812 -10.953 1 98.19 124 LYS B C 1
ATOM 2279 O O . LYS B 1 124 ? -15.094 -18.75 -11.492 1 98.19 124 LYS B O 1
ATOM 2284 N N . MET B 1 125 ? -13.305 -17.812 -10.555 1 97.75 125 MET B N 1
ATOM 2285 C CA . MET B 1 125 ? -13.859 -16.453 -10.672 1 97.75 125 MET B CA 1
ATOM 2286 C C . MET B 1 125 ? -13.602 -15.883 -12.055 1 97.75 125 MET B C 1
ATOM 2288 O O . MET B 1 125 ? -14 -14.758 -12.352 1 97.75 125 MET B O 1
ATOM 2292 N N . ASP B 1 126 ? -12.859 -16.562 -12.859 1 97.56 126 ASP B N 1
ATOM 2293 C CA . ASP B 1 126 ? -12.523 -16.156 -14.227 1 97.56 126 ASP B CA 1
ATOM 2294 C C . ASP B 1 126 ? -11.68 -14.891 -14.227 1 97.56 126 ASP B C 1
ATOM 2296 O O . ASP B 1 126 ? -11.922 -13.977 -15.023 1 97.56 126 ASP B O 1
ATOM 2300 N N . VAL B 1 127 ? -10.812 -14.773 -13.273 1 97.62 127 VAL B N 1
ATOM 2301 C CA . VAL B 1 127 ? -9.852 -13.68 -13.227 1 97.62 127 VAL B CA 1
ATOM 2302 C C . VAL B 1 127 ? -8.578 -14.078 -13.969 1 97.62 127 VAL B C 1
ATOM 2304 O O . VAL B 1 127 ? -7.945 -15.086 -13.625 1 97.62 127 VAL B O 1
ATOM 2307 N N . SER B 1 128 ? -8.227 -13.336 -15 1 97.81 128 SER B N 1
ATOM 2308 C CA . SER B 1 128 ? -6.957 -13.562 -15.688 1 97.81 128 SER B CA 1
ATOM 2309 C C . SER B 1 128 ? -5.773 -13.203 -14.797 1 97.81 128 SER B C 1
ATOM 2311 O O . SER B 1 128 ? -5.801 -12.188 -14.094 1 97.81 128 SER B O 1
ATOM 2313 N N . TYR B 1 129 ? -4.75 -14.094 -14.812 1 98.62 129 TYR B N 1
ATOM 2314 C CA . TYR B 1 129 ? -3.584 -13.844 -13.969 1 98.62 129 TYR B CA 1
ATOM 2315 C C . TYR B 1 129 ? -2.314 -14.375 -14.625 1 98.62 129 TYR B C 1
ATOM 2317 O O . TYR B 1 129 ? -2.381 -15.133 -15.594 1 98.62 129 TYR B O 1
ATOM 2325 N N . LEU B 1 130 ? -1.189 -13.883 -14.18 1 98.69 130 LEU B N 1
ATOM 2326 C CA . LEU B 1 130 ? 0.144 -14.359 -14.523 1 98.69 130 LEU B CA 1
ATOM 2327 C C . LEU B 1 130 ? 0.84 -14.961 -13.312 1 98.69 130 LEU B C 1
ATOM 2329 O O . LEU B 1 130 ? 0.852 -14.359 -12.234 1 98.69 130 LEU B O 1
ATOM 2333 N N . LYS B 1 131 ? 1.333 -16.172 -13.469 1 98.56 131 LYS B N 1
ATOM 2334 C CA . LYS B 1 131 ? 2.072 -16.828 -12.398 1 98.56 131 LYS B CA 1
ATOM 2335 C C . LYS B 1 131 ? 3.568 -16.859 -12.695 1 98.56 131 LYS B C 1
ATOM 2337 O O . LYS B 1 131 ? 3.977 -17.156 -13.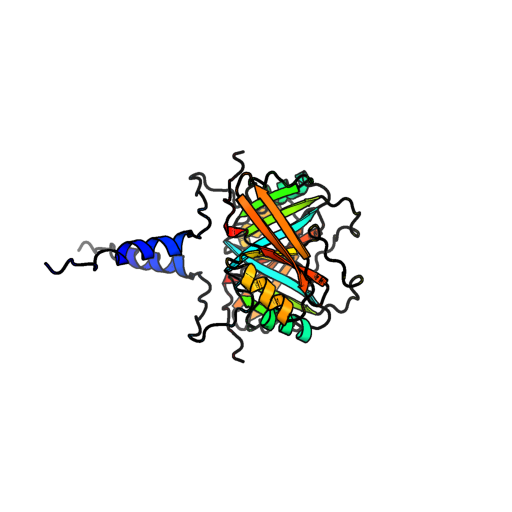82 1 98.56 131 LYS B O 1
ATOM 2342 N N . THR B 1 132 ? 4.344 -16.469 -11.758 1 98.06 132 THR B N 1
ATOM 2343 C CA . THR B 1 132 ? 5.797 -16.562 -11.82 1 98.06 132 THR B CA 1
ATOM 2344 C C . THR B 1 132 ? 6.375 -16.906 -10.445 1 98.06 132 THR B C 1
ATOM 2346 O O . THR B 1 132 ? 5.633 -17.266 -9.531 1 98.06 132 THR B O 1
ATOM 2349 N N . SER B 1 133 ? 7.703 -16.969 -10.344 1 97.75 133 SER B N 1
ATOM 2350 C CA . SER B 1 133 ? 8.375 -17.25 -9.078 1 97.75 133 SER B CA 1
ATOM 2351 C C . SER B 1 133 ? 9.727 -16.547 -9.008 1 97.75 133 SER B C 1
ATOM 2353 O O . SER B 1 133 ? 10.305 -16.203 -10.031 1 97.75 133 SER B O 1
ATOM 2355 N N . ILE B 1 134 ? 10.117 -16.281 -7.832 1 97.5 134 ILE B N 1
ATOM 2356 C CA . ILE B 1 134 ? 11.469 -15.812 -7.547 1 97.5 134 ILE B CA 1
ATOM 2357 C C . ILE B 1 134 ? 12.109 -16.719 -6.492 1 97.5 134 ILE B C 1
ATOM 2359 O O . ILE B 1 134 ? 11.422 -17.5 -5.836 1 97.5 134 ILE B O 1
ATOM 2363 N N . ALA B 1 135 ? 13.445 -16.547 -6.379 1 97.56 135 ALA B N 1
ATOM 2364 C CA . ALA B 1 135 ? 14.141 -17.422 -5.449 1 97.56 135 ALA B CA 1
ATOM 2365 C C . ALA B 1 135 ? 15.234 -16.672 -4.691 1 97.56 135 ALA B C 1
ATOM 2367 O O . ALA B 1 135 ? 15.859 -15.758 -5.234 1 97.56 135 ALA B O 1
ATOM 2368 N N . ASP B 1 136 ? 15.406 -17 -3.498 1 97.12 136 ASP B N 1
ATOM 2369 C CA . ASP B 1 136 ? 16.562 -16.656 -2.682 1 97.12 136 ASP B CA 1
ATOM 2370 C C . ASP B 1 136 ? 17.219 -17.906 -2.09 1 97.12 136 ASP B C 1
ATOM 2372 O O . ASP B 1 136 ? 16.734 -18.453 -1.086 1 97.12 136 ASP B O 1
ATOM 2376 N N . GLY B 1 137 ? 18.297 -18.312 -2.719 1 96.12 137 GLY B N 1
ATOM 2377 C CA . GLY B 1 137 ? 18.828 -19.625 -2.367 1 96.12 137 GLY B CA 1
ATOM 2378 C C . GLY B 1 137 ? 17.828 -20.75 -2.58 1 96.12 137 GLY B C 1
ATOM 2379 O O . GLY B 1 137 ? 17.281 -20.891 -3.676 1 96.12 137 GLY B O 1
ATOM 2380 N N . GLU B 1 138 ? 17.5 -21.453 -1.481 1 96.06 138 GLU B N 1
ATOM 2381 C CA . GLU B 1 138 ? 16.625 -22.609 -1.572 1 96.06 138 GLU B CA 1
ATOM 2382 C C . GLU B 1 138 ? 15.164 -22.203 -1.388 1 96.06 138 GLU B C 1
ATOM 2384 O O . GLU B 1 138 ? 14.258 -23.016 -1.586 1 96.06 138 GLU B O 1
ATOM 2389 N N . ILE B 1 139 ? 14.977 -21 -1.045 1 96.5 139 ILE B N 1
ATOM 2390 C CA . ILE B 1 139 ? 13.609 -20.547 -0.803 1 96.5 139 ILE B CA 1
ATOM 2391 C C . ILE B 1 139 ? 12.977 -20.094 -2.117 1 96.5 139 ILE B C 1
ATOM 2393 O O . ILE B 1 139 ? 13.484 -19.188 -2.779 1 96.5 139 ILE B O 1
ATOM 2397 N N . GLN B 1 140 ? 11.93 -20.781 -2.424 1 97.31 140 GLN B N 1
ATOM 2398 C CA . GLN B 1 140 ? 11.148 -20.406 -3.6 1 97.31 140 GLN B CA 1
ATOM 2399 C C . GLN B 1 140 ? 9.891 -19.641 -3.203 1 97.31 140 GLN B C 1
ATOM 2401 O O . GLN B 1 140 ? 9.164 -20.047 -2.295 1 97.31 140 GLN B O 1
ATOM 2406 N N . VAL B 1 141 ? 9.648 -18.562 -3.871 1 97.69 141 VAL B N 1
ATOM 2407 C CA . VAL B 1 141 ? 8.469 -17.75 -3.625 1 97.69 141 VAL B CA 1
ATOM 2408 C C . VAL B 1 141 ? 7.613 -17.688 -4.887 1 97.69 141 VAL B C 1
ATOM 2410 O O . VAL B 1 141 ? 8.07 -17.203 -5.93 1 97.69 141 VAL B O 1
ATOM 2413 N N . ASP B 1 142 ? 6.395 -18.203 -4.816 1 98.31 142 ASP B N 1
ATOM 2414 C CA . ASP B 1 142 ? 5.445 -18.109 -5.922 1 98.31 142 ASP B CA 1
ATOM 2415 C C . ASP B 1 142 ? 4.75 -16.75 -5.93 1 98.31 142 ASP B C 1
ATOM 2417 O O . ASP B 1 142 ? 4.41 -16.203 -4.871 1 98.31 142 ASP B O 1
ATOM 2421 N N . GLN B 1 143 ? 4.551 -16.25 -7.105 1 98.5 143 GLN B N 1
ATOM 2422 C CA . GLN B 1 143 ? 3.883 -14.961 -7.305 1 98.5 143 GLN B CA 1
ATOM 2423 C C . GLN B 1 143 ? 2.762 -15.078 -8.336 1 98.5 143 GLN B C 1
ATOM 2425 O O . GLN B 1 143 ? 2.936 -15.711 -9.383 1 98.5 143 GLN B O 1
ATOM 2430 N N . VAL B 1 144 ? 1.642 -14.539 -8.055 1 98.88 144 VAL B N 1
ATOM 2431 C CA . VAL B 1 144 ? 0.514 -14.445 -8.977 1 98.88 144 VAL B CA 1
ATOM 2432 C C . VAL B 1 144 ? 0.077 -12.992 -9.109 1 98.88 144 VAL B C 1
ATOM 2434 O O . VAL B 1 144 ? -0.175 -12.312 -8.109 1 98.88 144 VAL B O 1
ATOM 2437 N N . PHE B 1 145 ? 0.039 -12.539 -10.344 1 98.88 145 PHE B N 1
ATOM 2438 C CA . PHE B 1 145 ? -0.321 -11.156 -10.625 1 98.88 145 PHE B CA 1
ATOM 2439 C C . PHE B 1 145 ? -1.626 -11.086 -11.414 1 98.88 145 PHE B C 1
ATOM 2441 O O . PHE B 1 145 ? -1.849 -11.883 -12.328 1 98.88 145 PHE B O 1
ATOM 2448 N N . PHE B 1 146 ? -2.471 -10.156 -11.094 1 98.75 146 PHE B N 1
ATOM 2449 C CA . PHE B 1 146 ? -3.689 -9.867 -11.844 1 98.75 146 PHE B CA 1
ATOM 2450 C C . PHE B 1 146 ? -4.113 -8.414 -11.648 1 98.75 146 PHE B C 1
ATOM 2452 O O . PHE B 1 146 ? -3.533 -7.703 -10.828 1 98.75 146 PHE B O 1
ATOM 2459 N N . HIS B 1 147 ? -5.105 -7.977 -12.375 1 98.25 147 HIS B N 1
ATOM 2460 C CA . HIS B 1 147 ? -5.523 -6.582 -12.336 1 98.25 147 HIS B CA 1
ATOM 2461 C C . HIS B 1 147 ? -6.855 -6.422 -11.609 1 98.25 147 HIS B C 1
ATOM 2463 O O . HIS B 1 147 ? -7.723 -7.293 -11.695 1 98.25 147 HIS B O 1
ATOM 2469 N N . ASP B 1 148 ? -6.926 -5.301 -10.883 1 97.88 148 ASP B N 1
ATOM 2470 C CA . ASP B 1 148 ? -8.258 -4.867 -10.477 1 97.88 148 ASP B CA 1
ATOM 2471 C C . ASP B 1 148 ? -9.031 -4.281 -11.656 1 97.88 148 ASP B C 1
ATOM 2473 O O . ASP B 1 148 ? -8.516 -4.227 -12.773 1 97.88 148 ASP B O 1
ATOM 2477 N N . PRO B 1 149 ? -10.266 -3.826 -11.508 1 96.12 149 PRO B N 1
ATOM 2478 C CA . PRO B 1 149 ? -11.094 -3.398 -12.641 1 96.12 149 PRO B CA 1
ATOM 2479 C C . PRO B 1 149 ? -10.492 -2.217 -13.398 1 96.12 149 PRO B C 1
ATOM 2481 O O . PRO B 1 149 ? -10.789 -2.021 -14.578 1 96.12 149 PRO B O 1
ATOM 2484 N N . ASP B 1 150 ? -9.656 -1.453 -12.727 1 95.06 150 ASP B N 1
ATOM 2485 C CA . ASP B 1 150 ? -9.109 -0.259 -13.367 1 95.06 150 ASP B CA 1
ATOM 2486 C C . ASP B 1 150 ? -7.672 -0.488 -13.828 1 95.06 150 ASP B C 1
ATOM 2488 O O . ASP B 1 150 ? -6.973 0.46 -14.188 1 95.06 150 ASP B O 1
ATOM 2492 N N . GLY B 1 151 ? -7.234 -1.686 -13.742 1 95.25 151 GLY B N 1
ATOM 2493 C CA . GLY B 1 151 ? -5.934 -2.039 -14.289 1 95.25 151 GLY B CA 1
ATOM 2494 C C . GLY B 1 151 ? -4.809 -1.941 -13.273 1 95.25 151 GLY B C 1
ATOM 2495 O O . GLY B 1 151 ? -3.648 -2.188 -13.602 1 95.25 151 GLY B O 1
ATOM 2496 N N . PHE B 1 152 ? -5.102 -1.534 -12.07 1 95.88 152 PHE B N 1
ATOM 2497 C CA . PHE B 1 152 ? -4.082 -1.588 -11.031 1 95.88 152 PHE B CA 1
ATOM 2498 C C . PHE B 1 152 ? -3.699 -3.029 -10.719 1 95.88 152 PHE B C 1
ATOM 2500 O O . PHE B 1 152 ? -4.562 -3.904 -10.633 1 95.88 152 PHE B O 1
ATOM 2507 N N . MET B 1 153 ? -2.441 -3.291 -10.578 1 98.19 153 MET B N 1
ATOM 2508 C CA . MET B 1 153 ? -1.953 -4.66 -10.438 1 98.19 153 MET B CA 1
ATOM 2509 C C . MET B 1 153 ? -1.954 -5.094 -8.977 1 98.19 153 MET B C 1
ATOM 2511 O O . MET B 1 153 ? -1.546 -4.332 -8.094 1 98.19 153 MET B O 1
ATOM 2515 N N . ILE B 1 154 ? -2.418 -6.254 -8.742 1 98.75 154 ILE B N 1
ATOM 2516 C CA . ILE B 1 154 ? -2.408 -6.934 -7.453 1 98.75 154 ILE B CA 1
ATOM 2517 C C . ILE B 1 154 ? -1.499 -8.156 -7.52 1 98.75 154 ILE B C 1
ATOM 2519 O O . ILE B 1 154 ? -1.524 -8.906 -8.5 1 98.75 154 ILE B O 1
ATOM 2523 N N . GLU B 1 155 ? -0.767 -8.344 -6.504 1 98.88 155 GLU B N 1
ATOM 2524 C CA . GLU B 1 155 ? 0.029 -9.562 -6.348 1 98.88 155 GLU B CA 1
ATOM 2525 C C . GLU B 1 155 ? -0.428 -10.367 -5.137 1 98.88 155 GLU B C 1
ATOM 2527 O O . GLU B 1 155 ? -0.694 -9.805 -4.07 1 98.88 155 GLU B O 1
ATOM 2532 N N . ILE B 1 156 ? -0.587 -11.648 -5.312 1 98.88 156 ILE B N 1
ATOM 2533 C CA . ILE B 1 156 ? -0.654 -12.602 -4.215 1 98.88 156 ILE B CA 1
ATOM 2534 C C . ILE B 1 156 ? 0.562 -13.523 -4.258 1 98.88 156 ILE B C 1
ATOM 2536 O O . ILE B 1 156 ? 0.905 -14.062 -5.316 1 98.88 156 ILE B O 1
ATOM 2540 N N . CYS B 1 157 ? 1.189 -13.695 -3.117 1 98.62 157 CYS B N 1
ATOM 2541 C CA . CYS B 1 157 ? 2.438 -14.453 -3.152 1 98.62 157 CYS B CA 1
ATOM 2542 C C . CYS B 1 157 ? 2.635 -15.242 -1.865 1 98.62 157 CYS B C 1
ATOM 2544 O O . CYS B 1 157 ? 1.96 -14.992 -0.866 1 98.62 157 CYS B O 1
ATOM 2546 N N . SER B 1 158 ? 3.506 -16.25 -1.944 1 98.38 158 SER B N 1
ATOM 2547 C CA . SER B 1 158 ? 3.93 -16.984 -0.757 1 98.38 158 SER B CA 1
ATOM 2548 C C . SER B 1 158 ? 5.133 -16.312 -0.095 1 98.38 158 SER B C 1
ATOM 2550 O O . SER B 1 158 ? 6.047 -17 0.368 1 98.38 158 SER B O 1
ATOM 2552 N N . CYS B 1 159 ? 5.129 -15.023 -0.125 1 95.94 159 CYS B N 1
ATOM 2553 C CA . CYS B 1 159 ? 6.293 -14.227 0.25 1 95.94 159 CYS B CA 1
ATOM 2554 C C . CYS B 1 159 ? 6.516 -14.258 1.757 1 95.94 159 CYS B C 1
ATOM 2556 O O . CYS B 1 159 ? 7.574 -13.859 2.242 1 95.94 159 CYS B O 1
ATOM 2558 N N . GLY B 1 160 ? 5.594 -14.734 2.494 1 94.06 160 GLY B N 1
ATOM 2559 C CA . GLY B 1 160 ? 5.797 -14.914 3.922 1 94.06 160 GLY B CA 1
ATOM 2560 C C . GLY B 1 160 ? 6.941 -15.859 4.246 1 94.06 160 GLY B C 1
ATOM 2561 O O . GLY B 1 160 ? 7.438 -15.875 5.375 1 94.06 160 GLY B O 1
ATOM 2562 N N . LYS B 1 161 ? 7.375 -16.609 3.277 1 91.75 161 LYS B N 1
ATOM 2563 C CA . LYS B 1 161 ? 8.461 -17.578 3.438 1 91.75 161 LYS B CA 1
ATOM 2564 C C . LYS B 1 161 ? 9.812 -16.875 3.504 1 91.75 161 LYS B C 1
ATOM 2566 O O . LYS B 1 161 ? 10.805 -17.469 3.928 1 91.75 161 LYS B O 1
ATOM 2571 N N . LEU B 1 162 ? 9.898 -15.68 2.971 1 94.62 162 LEU B N 1
ATOM 2572 C CA . LEU B 1 162 ? 11.172 -14.977 2.881 1 94.62 162 LEU B CA 1
ATOM 2573 C C . LEU B 1 162 ? 11.469 -14.219 4.176 1 94.62 162 LEU B C 1
ATOM 2575 O O . LEU B 1 162 ? 10.633 -13.445 4.652 1 94.62 162 LEU B O 1
ATOM 2579 N N . PRO B 1 163 ? 12.617 -14.461 4.77 1 94.12 163 PRO B N 1
ATOM 2580 C CA . PRO B 1 163 ? 12.984 -13.625 5.914 1 94.12 163 PRO B CA 1
ATOM 2581 C C . PRO B 1 163 ? 13.312 -12.188 5.516 1 94.12 163 PRO B C 1
ATOM 2583 O O . PRO B 1 163 ? 13.797 -11.945 4.406 1 94.12 163 PRO B O 1
ATOM 2586 N N . VAL B 1 164 ? 12.93 -11.281 6.371 1 95.31 164 VAL B N 1
ATOM 2587 C CA . VAL B 1 164 ? 13.32 -9.883 6.184 1 95.31 164 VAL B CA 1
ATOM 2588 C C . VAL B 1 164 ? 14.672 -9.641 6.855 1 95.31 164 VAL B C 1
ATOM 2590 O O . VAL B 1 164 ? 14.766 -9.625 8.086 1 95.31 164 VAL B O 1
ATOM 2593 N N . ILE B 1 165 ? 15.719 -9.461 6.031 1 95.94 165 ILE B N 1
ATOM 2594 C CA . ILE B 1 165 ? 17.078 -9.312 6.543 1 95.94 165 ILE B CA 1
ATOM 2595 C C . ILE B 1 165 ? 17.562 -7.883 6.301 1 95.94 165 ILE B C 1
ATOM 2597 O O . ILE B 1 165 ? 17.828 -7.5 5.164 1 95.94 165 ILE B O 1
ATOM 2601 N N . PRO B 1 166 ? 17.641 -7.043 7.402 1 95.31 166 PRO B N 1
ATOM 2602 C CA . PRO B 1 166 ? 18.156 -5.684 7.219 1 95.31 166 PRO B CA 1
ATOM 2603 C C . PRO B 1 166 ? 19.562 -5.656 6.637 1 95.31 166 PRO B C 1
ATOM 2605 O O . PRO B 1 166 ? 20.391 -6.512 6.973 1 95.31 166 PRO B O 1
ATOM 2608 N N . LEU B 1 167 ? 19.703 -4.672 5.711 1 93.06 167 LEU B N 1
ATOM 2609 C CA . LEU B 1 167 ? 21.047 -4.453 5.195 1 93.06 167 LEU B CA 1
ATOM 2610 C C . LEU B 1 167 ? 21.859 -3.584 6.148 1 93.06 167 LEU B C 1
ATOM 2612 O O . LEU B 1 167 ? 21.344 -2.621 6.715 1 93.06 167 LEU B O 1
ATOM 2616 N N . VAL B 1 168 ? 22.625 -4.105 7.059 1 71.94 168 VAL B N 1
ATOM 2617 C CA . VAL B 1 168 ? 23.453 -3.406 8.031 1 71.94 168 VAL B CA 1
ATOM 2618 C C . VAL B 1 168 ? 24.234 -2.293 7.336 1 71.94 168 VAL B C 1
ATOM 2620 O O . VAL B 1 168 ? 24.797 -2.5 6.254 1 71.94 168 VAL B O 1
ATOM 2623 N N . GLY B 1 169 ? 23.75 -0.98 7.492 1 53.97 169 GLY B N 1
ATOM 2624 C CA . GLY B 1 169 ? 24.656 0.079 7.082 1 53.97 169 GLY B CA 1
ATOM 2625 C C . GLY B 1 169 ? 25.984 0.045 7.812 1 53.97 169 GLY B C 1
ATOM 2626 O O . GLY B 1 169 ? 26.109 -0.601 8.859 1 53.97 169 GLY B O 1
#

Foldseek 3Di:
DPPPPVPPPPPPVVPVVPLPQPPPPDPDDPDDPPPDDDAAEDEDEDADQVQLVCCCCVLVNWAWDDDDPVDDFDWTWTDDDRYIYTYGYDPDPPPDQDDDDDPPDDAEEDEDQCVPVSVVVCVVVVFDWDWDWDDDVPDIKIWIWGAGPRNHIYIYMNCSSDHDDDDDD/DPPCPVPPPPPPVVPPVPLPQPPPPDPDDPDDPPPDDDAAEDEDEDADQVQLVCCCCVLVNWAWDDDDPVDDFDWTWTDDDRYIYTYGYDPDPPPDQDDDWDPPDDAEEDEDQCVPVSVVSCVVVVFDWDWDWDDDVPDIKIWIWGAGPRNHIYIYMNCSSDHDDDDDD

Secondary structure (DSSP, 8-state):
-----GGGGGGGHHHHGGGS------SS----TT-EEEEEEEEEEES-HHHHHHHHHHTT--EEEPPPTT--SSEEEEEETTEEEEEEE--S--S----S--TTS-EEEEEES-HHHHHHHHHHTT---EEEEEEETTEEEEEEEEE-TTS-EEEEE-GGGS---B---/----GGGGGGGGHHHHGGGS------SS----TT-EEEEEEEEEEES-HHHHHHHHHHTT--EEEPPPTT--SSEEEEEETTEEEEEEE--S--S----S--TTS-EEEEEES-HHHHHHHHHHTT---EEEEEEETTEEEEEEEEE-TTS-EEEEE-GGGS---B---

Organism: NCBI:txid1240361

Nearest PDB structures (foldseek):
  5umq-assembly1_A  TM=7.271E-01  e=8.861E-09  Streptomyces sp. CB03234
  2p25-assembly1_A-2  TM=7.393E-01  e=1.087E-07  Enterococcus faecalis V583
  5uhj-assembly2_B-3  TM=7.284E-01  e=3.360E-07  Streptomyces sp. CB03234
  5uhj-assembly1_A-2  TM=7.185E-01  e=6.289E-07  Streptomyces sp. CB03234
  6p29-assembly1_A  TM=6.323E-01  e=2.784E-07  Pseudoalteromonas luteoviolacea

Solvent-accessible surface area (backbone atoms only — not comparable to full-atom values): 19449 Å² total; per-residue (Å²): 138,85,81,79,76,77,72,72,70,71,70,63,68,70,59,70,71,57,72,55,80,68,65,73,74,67,87,69,84,71,65,47,62,41,48,65,66,31,59,40,32,40,36,40,64,29,75,47,50,67,62,42,49,49,43,43,31,65,53,62,28,33,39,51,30,65,66,50,70,65,62,79,71,64,56,49,35,28,41,46,60,79,33,31,43,36,40,34,52,42,85,65,78,61,74,78,61,54,81,75,88,53,95,78,51,52,28,45,30,28,23,26,88,48,63,68,60,25,50,53,43,35,55,74,69,68,53,72,68,47,77,52,70,49,33,43,87,90,47,71,30,50,36,36,36,33,58,48,92,60,30,52,36,38,34,44,22,36,53,75,76,57,81,70,43,70,54,82,127,137,85,79,78,76,75,74,72,70,70,70,63,68,69,60,69,72,58,73,55,79,68,65,73,74,66,87,68,84,71,65,48,64,42,49,65,65,32,57,40,33,40,37,40,64,29,78,46,52,67,62,42,50,46,43,44,32,66,52,62,28,32,38,52,29,66,66,52,69,65,62,79,72,65,56,49,34,28,40,46,58,79,34,31,44,35,41,33,53,40,86,64,80,61,74,79,62,54,80,73,88,53,95,81,50,52,29,44,29,30,22,26,89,48,63,68,58,24,50,53,44,35,54,75,68,67,52,70,68,48,76,51,70,51,33,41,87,89,47,71,28,48,37,36,36,32,60,48,92,60,29,52,35,38,33,44,23,37,53,77,76,58,79,73,46,71,53,79,128

Radius of gyration: 21.87 Å; Cα contacts (8 Å, |Δi|>4): 638; chains: 2; bounding box: 49×74×80 Å